Protein AF-A0A0S8B622-F1 (afdb_monomer)

Nearest PDB structures (foldseek):
  7bkb-assembly1_B  TM=7.622E-01  e=2.430E-08  Methanospirillum hungatei JF-1
  5odq-assembly1_B  TM=7.464E-01  e=3.094E-07  Methanothermococcus thermolithotrophicus DSM 2095
  5h99-assembly1_A  TM=4.756E-01  e=8.303E-01  Geobacter metallireducens GS-15
  1oe5-assembly1_B  TM=4.004E-01  e=4.148E-01  Xenopus laevis
  5dul-assembly1_A  TM=6.025E-01  e=7.053E+00  Yersinia pestis

Foldseek 3Di:
DPPPVVVLVVLLVVLVVVVVVVDLAADEDLALVVLLVLLCQCVSCVPDPSNVSSNSSNVRYDYNLVVCLVVQPAQFAEDQWAEEEQEALSVCPRVVHDCSLVSLLVSHPNYHYFYFPPSNQHCLQPPCRCVVPVPSSVVSNVNVLVRCVVRDTQEYEYRHVSSQVSNCVSCVVVPHNRHYYYSVVSSVVRHVNRVVDDDD

Mean predicted aligned error: 3.91 Å

Structure (mmCIF, N/CA/C/O backbone):
data_AF-A0A0S8B622-F1
#
_entry.id   AF-A0A0S8B622-F1
#
loop_
_atom_site.group_PDB
_atom_site.id
_atom_site.type_symbol
_atom_site.label_atom_id
_atom_site.label_alt_id
_atom_site.label_comp_id
_atom_site.label_asym_id
_atom_site.label_entity_id
_atom_site.label_seq_id
_atom_site.pdbx_PDB_ins_code
_atom_site.Cartn_x
_atom_site.Cartn_y
_atom_site.Cartn_z
_atom_site.occupancy
_atom_site.B_iso_or_equiv
_atom_site.auth_seq_id
_atom_site.auth_comp_id
_atom_site.auth_asym_id
_atom_site.auth_atom_id
_atom_site.pdbx_PDB_model_num
ATOM 1 N N . MET A 1 1 ? 6.593 -12.837 -31.458 1.00 42.44 1 MET A N 1
ATOM 2 C CA . MET A 1 1 ? 5.702 -12.114 -30.524 1.00 42.44 1 MET A CA 1
ATOM 3 C C . MET A 1 1 ? 6.298 -10.728 -30.291 1.00 42.44 1 MET A C 1
ATOM 5 O O . MET A 1 1 ? 7.317 -10.625 -29.623 1.00 42.44 1 MET A O 1
ATOM 9 N N . ARG A 1 2 ? 5.781 -9.674 -30.940 1.00 46.16 2 ARG A N 1
ATOM 10 C CA . ARG A 1 2 ? 6.274 -8.301 -30.724 1.00 46.16 2 ARG A CA 1
ATOM 11 C C . ARG A 1 2 ? 5.890 -7.909 -29.294 1.00 46.16 2 ARG A C 1
ATOM 13 O O . ARG A 1 2 ? 4.711 -7.678 -29.052 1.00 46.16 2 ARG A O 1
ATOM 20 N N . ARG A 1 3 ? 6.836 -7.896 -28.344 1.00 53.34 3 ARG A N 1
ATOM 21 C CA . ARG A 1 3 ? 6.608 -7.271 -27.028 1.00 53.34 3 ARG A CA 1
ATOM 22 C C . ARG A 1 3 ? 6.123 -5.843 -27.324 1.00 53.34 3 ARG A C 1
ATOM 24 O O . ARG A 1 3 ? 6.810 -5.116 -28.039 1.00 53.34 3 ARG A O 1
ATOM 31 N N . SER A 1 4 ? 4.900 -5.500 -26.919 1.00 56.34 4 SER A N 1
ATOM 32 C CA . SER A 1 4 ? 4.231 -4.241 -27.272 1.00 56.34 4 SER A CA 1
ATOM 33 C C . SER A 1 4 ? 5.157 -3.044 -27.058 1.00 56.34 4 SER A C 1
ATOM 35 O O . SER A 1 4 ? 5.465 -2.689 -25.922 1.00 56.34 4 SER A O 1
ATOM 37 N N . GLY A 1 5 ? 5.590 -2.404 -28.149 1.00 82.75 5 GLY A N 1
ATOM 38 C CA . GLY A 1 5 ? 6.582 -1.328 -28.089 1.00 82.75 5 GLY A CA 1
ATOM 39 C C . GLY A 1 5 ? 6.131 -0.120 -27.265 1.00 82.75 5 GLY A C 1
ATOM 40 O O . GLY A 1 5 ? 6.968 0.639 -26.808 1.00 82.75 5 GLY A O 1
ATOM 41 N N . PHE A 1 6 ? 4.827 0.065 -27.044 1.00 90.50 6 PHE A N 1
ATOM 42 C CA . PHE A 1 6 ? 4.315 1.169 -26.234 1.00 90.50 6 PHE A CA 1
ATOM 43 C C . PHE A 1 6 ? 4.677 1.039 -24.748 1.00 90.50 6 PHE A C 1
ATOM 45 O O . PHE A 1 6 ? 5.300 1.944 -24.204 1.00 90.50 6 PHE A O 1
ATOM 52 N N . ALA A 1 7 ? 4.359 -0.095 -24.117 1.00 90.56 7 ALA A N 1
ATOM 53 C CA . ALA A 1 7 ? 4.637 -0.308 -22.696 1.00 90.56 7 ALA A CA 1
ATOM 54 C C . ALA A 1 7 ? 6.145 -0.297 -22.401 1.00 90.56 7 ALA A C 1
ATOM 56 O O . ALA A 1 7 ? 6.579 0.338 -21.447 1.00 90.56 7 ALA A O 1
ATOM 57 N N . VAL A 1 8 ? 6.948 -0.927 -23.268 1.00 94.25 8 VAL A N 1
ATOM 58 C CA . VAL A 1 8 ? 8.413 -0.924 -23.135 1.00 94.25 8 VAL A CA 1
ATOM 59 C C . VAL A 1 8 ? 8.976 0.492 -23.268 1.00 94.25 8 VAL A C 1
ATOM 61 O O . VAL A 1 8 ? 9.806 0.879 -22.458 1.00 94.25 8 VAL A O 1
ATOM 64 N N . ARG A 1 9 ? 8.491 1.303 -24.222 1.00 95.62 9 ARG A N 1
ATOM 65 C CA . ARG A 1 9 ? 8.923 2.707 -24.349 1.00 95.62 9 ARG A CA 1
ATOM 66 C C . ARG A 1 9 ? 8.605 3.536 -23.105 1.00 95.62 9 ARG A C 1
ATOM 68 O O . ARG A 1 9 ? 9.444 4.327 -22.695 1.00 95.62 9 ARG A O 1
ATOM 75 N N . LEU A 1 10 ? 7.421 3.364 -22.514 1.00 95.56 10 LEU A N 1
ATOM 76 C CA . LEU A 1 10 ? 7.065 4.060 -21.272 1.00 95.56 10 LEU A CA 1
ATOM 77 C C . LEU A 1 10 ? 7.931 3.598 -20.096 1.00 95.56 10 LEU A C 1
ATOM 79 O O . LEU A 1 10 ? 8.364 4.422 -19.296 1.00 95.56 10 LEU A O 1
ATOM 83 N N . ALA A 1 11 ? 8.226 2.300 -20.013 1.00 96.31 11 ALA A N 1
ATOM 84 C CA . ALA A 1 11 ? 9.120 1.766 -18.995 1.00 96.31 11 ALA A CA 1
ATOM 85 C C . ALA A 1 11 ? 10.559 2.292 -19.153 1.00 96.31 11 ALA A C 1
ATOM 87 O O . ALA A 1 11 ? 11.149 2.688 -18.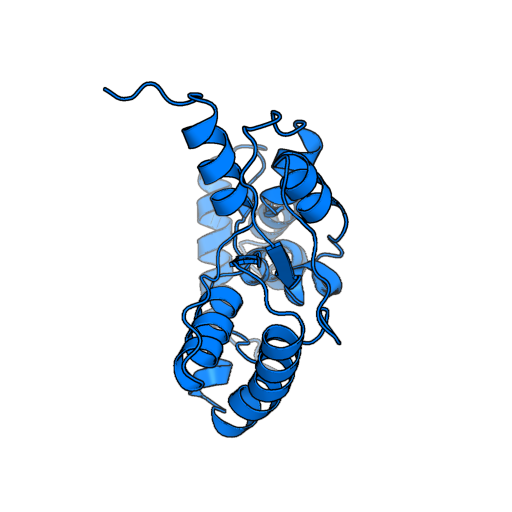152 1.00 96.31 11 ALA A O 1
ATOM 88 N N . CYS A 1 12 ? 11.080 2.385 -20.385 1.00 96.75 12 CYS A N 1
ATOM 89 C CA . CYS A 1 12 ? 12.352 3.053 -20.689 1.00 96.75 12 CYS A CA 1
ATOM 90 C C . CYS A 1 12 ? 12.347 4.508 -20.209 1.00 96.75 12 CYS A C 1
ATOM 92 O O . CYS A 1 12 ? 13.194 4.881 -19.409 1.00 96.75 12 CYS A O 1
ATOM 94 N N . ALA A 1 13 ? 11.347 5.300 -20.616 1.00 96.31 13 ALA A N 1
ATOM 95 C CA . ALA A 1 13 ? 11.248 6.705 -20.221 1.00 96.31 13 ALA A CA 1
ATOM 96 C C . ALA A 1 13 ? 11.202 6.884 -18.693 1.00 96.31 13 ALA A C 1
ATOM 98 O O . ALA A 1 13 ? 11.851 7.779 -18.158 1.00 96.31 13 ALA A O 1
ATOM 99 N N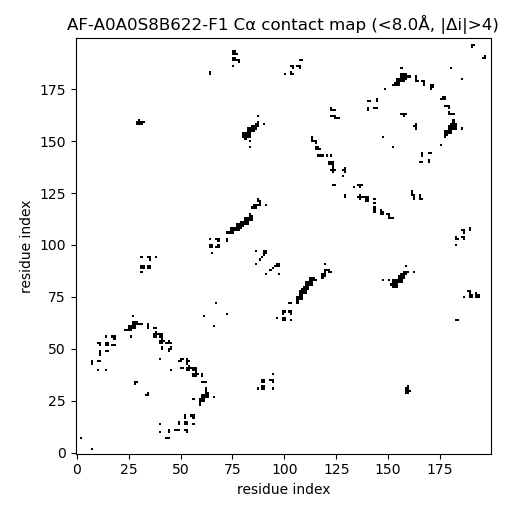 . ASN A 1 14 ? 10.477 6.010 -17.986 1.00 95.50 14 ASN A N 1
ATOM 100 C CA . ASN A 1 14 ? 10.441 6.022 -16.528 1.00 95.50 14 ASN A CA 1
ATOM 101 C C . ASN A 1 14 ? 11.815 5.679 -15.924 1.00 95.50 14 ASN A C 1
ATOM 103 O O . ASN A 1 14 ? 12.311 6.405 -15.069 1.00 95.50 14 ASN A O 1
ATOM 107 N N . ALA A 1 15 ? 12.456 4.601 -16.389 1.00 96.19 15 ALA A N 1
ATOM 108 C CA . ALA A 1 15 ? 13.772 4.186 -15.904 1.00 96.19 15 ALA A CA 1
ATOM 109 C C . ALA A 1 15 ? 14.836 5.276 -16.115 1.00 96.19 15 ALA A C 1
ATOM 111 O O . ALA A 1 15 ? 15.585 5.594 -15.191 1.00 96.19 15 ALA A O 1
ATOM 112 N N . ASP A 1 16 ? 14.858 5.886 -17.299 1.00 95.81 16 ASP A N 1
ATOM 113 C CA . ASP A 1 16 ? 15.817 6.931 -17.655 1.00 95.81 16 ASP A CA 1
ATOM 114 C C . ASP A 1 16 ? 15.615 8.196 -16.801 1.00 95.81 16 ASP A C 1
ATOM 116 O O . ASP A 1 16 ? 16.592 8.816 -16.375 1.00 95.81 16 ASP A O 1
ATOM 120 N N . ALA A 1 17 ? 14.366 8.546 -16.467 1.00 94.56 17 ALA A N 1
ATOM 121 C CA . ALA A 1 17 ? 14.064 9.672 -15.581 1.00 94.56 17 ALA A CA 1
ATOM 122 C C . ALA A 1 17 ? 14.623 9.470 -14.160 1.00 94.56 17 ALA A C 1
ATOM 124 O O . ALA A 1 17 ? 15.220 10.386 -13.595 1.00 94.56 17 ALA A O 1
ATOM 125 N N . PHE A 1 18 ? 14.494 8.266 -13.592 1.00 93.44 18 PHE A N 1
ATOM 126 C CA . PHE A 1 18 ? 15.078 7.951 -12.281 1.00 93.44 18 PHE A CA 1
ATOM 127 C C . PHE A 1 18 ? 16.607 7.833 -12.317 1.00 93.44 18 PHE A C 1
ATOM 129 O O . PHE A 1 18 ? 17.267 8.131 -11.317 1.00 93.44 18 PHE A O 1
ATOM 136 N N . ALA A 1 19 ? 17.177 7.417 -13.451 1.00 90.69 19 ALA A N 1
ATOM 137 C CA . ALA A 1 19 ? 18.622 7.357 -13.644 1.00 90.69 19 ALA A CA 1
ATOM 138 C C . ALA A 1 19 ? 19.255 8.756 -13.734 1.00 90.69 19 ALA A C 1
ATOM 140 O O . ALA A 1 19 ? 20.348 8.962 -13.209 1.00 90.69 19 ALA A O 1
ATOM 141 N N . ALA A 1 20 ? 18.558 9.735 -14.322 1.00 86.06 20 ALA A N 1
ATOM 142 C CA . ALA A 1 20 ? 19.037 11.115 -14.438 1.00 86.06 20 ALA A CA 1
ATOM 143 C C . ALA A 1 20 ? 19.303 11.792 -13.080 1.00 86.06 20 ALA A C 1
ATOM 145 O O . ALA A 1 20 ? 20.132 12.695 -12.997 1.00 86.06 20 ALA A O 1
ATOM 146 N N . ALA A 1 21 ? 18.647 11.336 -12.008 1.00 84.75 21 ALA A N 1
ATOM 147 C CA . ALA A 1 21 ? 18.885 11.824 -10.650 1.00 84.75 21 ALA A CA 1
ATOM 148 C C . ALA A 1 21 ? 20.225 11.352 -10.040 1.00 84.75 21 ALA A C 1
ATOM 150 O O . ALA A 1 21 ? 20.601 11.852 -8.983 1.00 84.75 21 ALA A O 1
ATOM 151 N N . ALA A 1 22 ? 20.926 10.397 -10.674 1.00 77.38 22 ALA A N 1
ATOM 152 C CA . ALA A 1 22 ? 22.261 9.908 -10.301 1.00 77.38 22 ALA A CA 1
ATOM 153 C C . ALA A 1 22 ? 22.445 9.621 -8.794 1.00 77.38 22 ALA A C 1
ATOM 155 O O . ALA A 1 22 ? 23.419 10.044 -8.174 1.00 77.38 22 ALA A O 1
ATOM 156 N N . THR A 1 23 ? 21.488 8.907 -8.196 1.00 86.81 23 THR A N 1
ATOM 157 C CA . THR A 1 23 ? 21.469 8.587 -6.763 1.00 86.81 23 THR A CA 1
ATOM 158 C C . THR A 1 23 ? 21.250 7.096 -6.522 1.00 86.81 23 THR A C 1
ATOM 160 O O . THR A 1 23 ? 20.558 6.436 -7.296 1.00 86.81 23 THR A O 1
ATOM 163 N N . ASP A 1 24 ? 21.788 6.582 -5.418 1.00 86.38 24 ASP A N 1
ATOM 164 C CA . ASP A 1 24 ? 21.519 5.224 -4.931 1.00 86.38 24 ASP A CA 1
ATOM 165 C C . ASP A 1 24 ? 20.350 5.176 -3.932 1.00 86.38 24 ASP A C 1
ATOM 167 O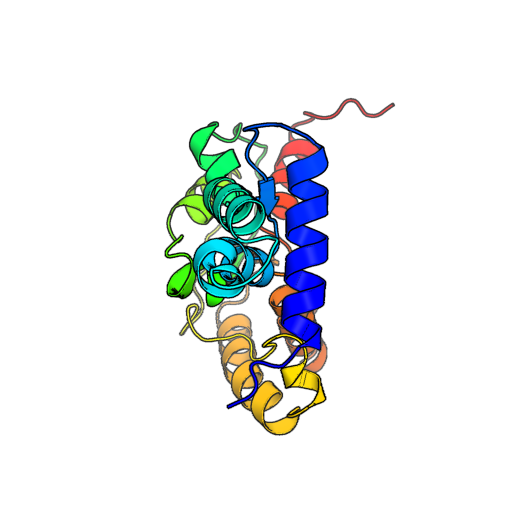 O . ASP A 1 24 ? 19.999 4.109 -3.427 1.00 86.38 24 ASP A O 1
ATOM 171 N N . THR A 1 25 ? 19.712 6.320 -3.653 1.00 92.25 25 THR A N 1
ATOM 172 C CA . THR A 1 25 ? 18.606 6.414 -2.695 1.00 92.25 25 THR A CA 1
ATOM 173 C C . THR A 1 25 ? 17.442 5.504 -3.104 1.00 92.25 25 THR A C 1
ATOM 175 O O . THR A 1 25 ? 17.014 5.541 -4.271 1.00 92.25 25 THR A O 1
ATOM 178 N N . PRO A 1 26 ? 16.888 4.705 -2.169 1.00 95.31 26 PRO A N 1
ATOM 179 C CA . PRO A 1 26 ? 15.708 3.893 -2.434 1.00 95.31 26 PRO A CA 1
ATOM 180 C C . PRO A 1 26 ? 14.557 4.715 -3.019 1.00 95.31 26 PRO A C 1
ATOM 182 O O . PRO A 1 26 ? 14.323 5.857 -2.628 1.00 95.31 26 PRO A O 1
ATOM 185 N N . VAL A 1 27 ? 13.825 4.123 -3.958 1.00 96.50 27 VAL A N 1
ATOM 186 C CA . VAL A 1 27 ? 12.585 4.699 -4.482 1.00 96.50 27 VAL A CA 1
ATOM 187 C C . VAL A 1 27 ? 11.442 4.107 -3.678 1.00 96.50 27 VAL A C 1
ATOM 189 O O . VAL A 1 27 ? 11.175 2.911 -3.788 1.00 96.50 27 VAL A O 1
ATOM 192 N N . ALA A 1 28 ? 10.796 4.942 -2.868 1.00 97.44 28 ALA A N 1
ATOM 193 C CA . ALA A 1 28 ? 9.595 4.564 -2.142 1.00 97.44 28 ALA A CA 1
ATOM 194 C C . ALA A 1 28 ? 8.426 4.381 -3.115 1.00 97.44 28 ALA A C 1
ATOM 196 O O . ALA A 1 28 ? 8.170 5.240 -3.959 1.00 97.44 28 ALA A O 1
ATOM 197 N N . VAL A 1 29 ? 7.721 3.262 -2.984 1.00 98.06 29 VAL A N 1
ATOM 198 C CA . VAL A 1 29 ? 6.539 2.935 -3.776 1.00 98.06 29 VAL A CA 1
ATOM 199 C C . VAL A 1 29 ? 5.394 2.616 -2.822 1.00 98.06 29 VAL A C 1
ATOM 201 O O . VAL A 1 29 ? 5.511 1.731 -1.986 1.00 98.06 29 VAL A O 1
ATOM 204 N N . ASP A 1 30 ? 4.287 3.334 -2.945 1.00 97.00 30 ASP A N 1
ATOM 205 C CA . ASP A 1 30 ? 3.069 3.206 -2.125 1.00 97.00 30 ASP A CA 1
ATOM 206 C C . ASP A 1 30 ? 1.929 2.469 -2.857 1.00 97.00 30 ASP A C 1
ATOM 208 O O . ASP A 1 30 ? 0.798 2.356 -2.387 1.00 97.00 30 ASP A O 1
ATOM 212 N N . ALA A 1 31 ? 2.226 1.958 -4.048 1.00 97.25 31 ALA A N 1
ATOM 213 C CA . ALA A 1 31 ? 1.310 1.185 -4.858 1.00 97.25 31 ALA A CA 1
ATOM 214 C C . ALA A 1 31 ? 1.929 -0.178 -5.147 1.00 97.25 31 ALA A C 1
ATOM 216 O O . ALA A 1 31 ? 2.794 -0.304 -6.021 1.00 97.25 31 ALA A O 1
ATOM 217 N N . ALA A 1 32 ? 1.437 -1.220 -4.474 1.00 97.25 32 ALA A N 1
ATOM 218 C CA . ALA A 1 32 ? 1.948 -2.577 -4.641 1.00 97.25 32 ALA A CA 1
ATOM 219 C C . ALA A 1 32 ? 2.018 -3.030 -6.110 1.00 97.25 32 ALA A C 1
ATOM 221 O O . ALA A 1 32 ? 2.929 -3.766 -6.496 1.00 97.25 32 ALA A O 1
ATOM 222 N N . GLY A 1 33 ? 1.075 -2.590 -6.953 1.00 95.62 33 GLY A N 1
ATOM 223 C CA . GLY A 1 33 ? 1.111 -2.910 -8.376 1.00 95.62 33 GLY A CA 1
ATOM 224 C C . GLY A 1 33 ? 2.237 -2.230 -9.151 1.00 95.62 33 GLY A C 1
ATOM 225 O O . GLY A 1 33 ? 2.857 -2.874 -9.998 1.00 95.62 33 GLY A O 1
ATOM 226 N N . CYS A 1 34 ? 2.546 -0.975 -8.828 1.00 96.00 34 CYS A N 1
ATOM 227 C CA . CYS A 1 34 ? 3.701 -0.272 -9.377 1.00 96.00 34 CYS A CA 1
ATOM 228 C C . CYS A 1 34 ? 5.007 -0.893 -8.865 1.00 96.00 34 CYS A C 1
ATOM 230 O O . CYS A 1 34 ? 5.931 -1.102 -9.645 1.00 96.00 34 CYS A O 1
ATOM 232 N N . GLY A 1 35 ? 5.071 -1.261 -7.583 1.00 97.31 35 GLY A N 1
ATOM 233 C CA . GLY A 1 35 ? 6.259 -1.885 -6.995 1.00 97.31 35 GLY A CA 1
ATOM 234 C C . GLY A 1 35 ? 6.605 -3.210 -7.675 1.00 97.31 35 GLY A C 1
ATOM 235 O O . GLY A 1 35 ? 7.751 -3.424 -8.070 1.00 97.31 35 GLY A O 1
ATOM 236 N N . ALA A 1 36 ? 5.599 -4.057 -7.913 1.00 96.69 36 ALA A N 1
ATOM 237 C CA . ALA A 1 36 ? 5.777 -5.333 -8.601 1.00 96.69 36 ALA A CA 1
ATOM 238 C C . ALA A 1 36 ? 6.338 -5.169 -10.024 1.00 96.69 36 ALA A C 1
ATOM 240 O O . ALA A 1 36 ? 7.259 -5.890 -10.402 1.00 96.69 36 ALA A O 1
ATOM 241 N N . ILE A 1 37 ? 5.828 -4.213 -10.813 1.00 95.81 37 ILE A N 1
ATOM 242 C CA . ILE A 1 37 ? 6.344 -4.002 -12.173 1.00 95.81 37 ILE A CA 1
ATOM 243 C C . ILE A 1 37 ? 7.728 -3.346 -12.164 1.00 95.81 37 ILE A C 1
ATOM 245 O O . ILE A 1 37 ? 8.583 -3.755 -12.945 1.00 95.81 37 ILE A O 1
ATOM 249 N N . LEU A 1 38 ? 7.983 -2.385 -11.270 1.00 97.06 38 LEU A N 1
ATOM 250 C CA . LEU A 1 38 ? 9.285 -1.721 -11.155 1.00 97.06 38 LEU A CA 1
ATOM 251 C C . LEU A 1 38 ? 10.394 -2.714 -10.798 1.00 97.06 38 LEU A C 1
ATOM 253 O O . LEU A 1 38 ? 11.462 -2.666 -11.403 1.00 97.06 38 LEU A O 1
ATOM 257 N N . LYS A 1 39 ? 10.134 -3.664 -9.892 1.00 97.06 39 LYS A N 1
ATOM 258 C CA . LYS A 1 39 ? 11.091 -4.729 -9.539 1.00 97.06 39 LYS A CA 1
ATOM 259 C C . LYS A 1 39 ? 11.393 -5.678 -10.715 1.00 97.06 39 LYS A C 1
ATOM 261 O O . LYS A 1 39 ? 12.473 -6.257 -10.768 1.00 97.06 39 LYS A O 1
ATOM 266 N N . GLU A 1 40 ? 10.512 -5.761 -11.714 1.00 96.44 40 GLU A N 1
ATOM 267 C CA . GLU A 1 40 ? 10.735 -6.519 -12.956 1.00 96.44 40 GLU A CA 1
ATOM 268 C C . GLU A 1 40 ? 11.466 -5.724 -14.055 1.00 96.44 40 GLU A C 1
ATOM 270 O O . GLU A 1 40 ? 11.800 -6.294 -15.099 1.00 96.44 40 GLU A O 1
ATOM 275 N N . TYR A 1 41 ? 11.744 -4.425 -13.867 1.00 96.88 41 TYR A N 1
ATOM 276 C CA . TYR A 1 41 ? 12.330 -3.584 -14.922 1.00 96.88 41 TYR A CA 1
ATOM 277 C C . TYR A 1 41 ? 13.678 -4.093 -15.434 1.00 96.88 41 TYR A C 1
ATOM 279 O O . TYR A 1 41 ? 13.931 -3.989 -16.634 1.00 96.88 41 TYR A O 1
ATOM 287 N N . GLY A 1 42 ? 14.508 -4.697 -14.577 1.00 95.69 42 GLY A N 1
ATOM 288 C CA . GLY A 1 42 ? 15.787 -5.280 -14.996 1.00 95.69 42 GLY A CA 1
ATOM 289 C C . GLY A 1 42 ? 15.624 -6.324 -16.105 1.00 95.69 42 GLY A C 1
ATOM 290 O O . GLY A 1 42 ? 16.344 -6.288 -17.099 1.00 95.69 42 GLY A O 1
ATOM 291 N N . ARG A 1 43 ? 14.615 -7.196 -15.989 1.00 95.75 43 ARG A N 1
ATOM 292 C CA . ARG A 1 43 ? 14.286 -8.201 -17.009 1.00 95.75 43 ARG A CA 1
ATOM 293 C C . ARG A 1 43 ? 13.471 -7.607 -18.156 1.00 95.75 43 ARG A C 1
ATOM 295 O O . ARG A 1 43 ? 13.691 -7.932 -19.318 1.00 95.75 43 ARG A O 1
ATOM 302 N N . LEU A 1 44 ? 12.515 -6.728 -17.859 1.00 95.38 44 LEU A N 1
ATOM 303 C CA . LEU A 1 44 ? 11.654 -6.117 -18.875 1.00 95.38 44 LEU A CA 1
ATOM 304 C C . LEU A 1 44 ? 12.462 -5.318 -19.910 1.00 95.38 44 LEU A C 1
ATOM 306 O O . LEU A 1 44 ? 12.134 -5.348 -21.099 1.00 95.38 44 LEU A O 1
ATOM 310 N N . LEU A 1 45 ? 13.501 -4.618 -19.448 1.00 96.81 45 LEU A N 1
ATOM 311 C CA . LEU A 1 45 ? 14.306 -3.681 -20.232 1.00 96.81 45 LEU A CA 1
ATOM 312 C C . LEU A 1 45 ? 15.666 -4.249 -20.659 1.00 96.81 45 LEU A C 1
ATOM 314 O O . LEU A 1 45 ? 16.431 -3.533 -21.305 1.00 96.81 45 LEU A O 1
ATOM 318 N N . GLU A 1 46 ? 15.935 -5.529 -20.377 1.00 96.50 46 GLU A N 1
ATOM 319 C CA . GLU A 1 46 ? 17.211 -6.233 -20.610 1.00 96.50 46 GLU A CA 1
ATOM 320 C C . GLU A 1 46 ? 17.764 -6.085 -22.044 1.00 96.50 46 GLU A C 1
ATOM 322 O O . GLU A 1 46 ? 18.972 -6.077 -22.263 1.00 96.50 46 GLU A O 1
ATOM 327 N N . HIS A 1 47 ? 16.877 -5.937 -23.032 1.00 94.94 47 HIS A N 1
ATOM 328 C CA . HIS A 1 47 ? 17.210 -5.818 -24.456 1.00 94.94 47 HIS A CA 1
ATOM 329 C C . HIS A 1 47 ? 16.902 -4.425 -25.027 1.00 94.94 47 HIS A C 1
ATOM 331 O O . HIS A 1 47 ? 16.593 -4.283 -26.211 1.00 94.94 47 HIS A O 1
ATOM 337 N N . THR A 1 48 ? 16.930 -3.393 -24.185 1.00 95.75 48 THR A N 1
ATOM 338 C CA . THR A 1 48 ? 16.658 -1.998 -24.565 1.00 95.75 48 THR A CA 1
ATOM 339 C C . THR A 1 48 ? 17.857 -1.101 -24.260 1.00 95.75 48 THR A C 1
ATOM 341 O O . THR A 1 48 ? 18.748 -1.483 -23.504 1.00 95.75 48 THR A O 1
ATOM 344 N N . GLY A 1 49 ? 17.864 0.124 -24.798 1.00 95.62 49 GLY A N 1
ATOM 345 C CA . GLY A 1 49 ? 18.876 1.132 -24.449 1.00 95.62 49 GLY A CA 1
ATOM 346 C C . GLY A 1 49 ? 18.865 1.536 -22.968 1.00 95.62 49 GLY A C 1
ATOM 347 O O . GLY A 1 49 ? 19.872 2.021 -22.466 1.00 95.62 49 GLY A O 1
ATOM 348 N N . SER A 1 50 ? 17.768 1.266 -22.256 1.00 97.00 50 SER A N 1
ATOM 349 C CA . SER A 1 50 ? 17.590 1.584 -20.835 1.00 97.00 50 SER A CA 1
ATOM 350 C C . SER A 1 50 ? 17.876 0.389 -19.917 1.00 97.00 50 SER A C 1
ATOM 352 O O . SER A 1 50 ? 17.450 0.401 -18.767 1.00 97.00 50 SER A O 1
ATOM 354 N N . ALA A 1 51 ? 18.564 -0.664 -20.383 1.00 97.12 51 ALA A N 1
ATOM 355 C CA . ALA A 1 51 ? 18.798 -1.878 -19.588 1.00 97.12 51 ALA A CA 1
ATOM 356 C C . ALA A 1 51 ? 19.464 -1.586 -18.228 1.00 97.12 51 ALA A C 1
ATOM 358 O O . ALA A 1 51 ? 18.988 -2.048 -17.191 1.00 97.12 51 ALA A O 1
ATOM 359 N N . GLY A 1 52 ? 20.520 -0.762 -18.217 1.00 96.19 52 GLY A N 1
ATOM 360 C CA . GLY A 1 52 ? 21.210 -0.363 -16.984 1.00 96.19 52 GLY A CA 1
ATOM 361 C C . GLY A 1 52 ? 20.329 0.472 -16.049 1.00 96.19 52 GLY A C 1
ATOM 362 O O . GLY A 1 52 ? 20.268 0.199 -14.852 1.00 96.19 52 GLY A O 1
ATOM 363 N N . ALA A 1 53 ? 19.589 1.438 -16.602 1.00 96.31 53 ALA A N 1
ATOM 364 C CA . ALA A 1 53 ? 18.647 2.262 -15.845 1.00 96.31 53 ALA A CA 1
ATOM 365 C C . ALA A 1 53 ? 17.514 1.418 -15.236 1.00 96.31 53 ALA A C 1
ATOM 367 O O . ALA A 1 53 ? 17.174 1.574 -14.065 1.00 96.31 53 ALA A O 1
ATOM 368 N N . GLY A 1 54 ? 16.973 0.469 -16.006 1.00 97.12 54 GLY A N 1
ATOM 369 C CA . GLY A 1 54 ? 15.941 -0.463 -15.562 1.00 97.12 54 GLY A CA 1
ATOM 370 C C . GLY A 1 54 ? 16.408 -1.361 -14.423 1.00 97.12 54 GLY A C 1
ATOM 371 O O . GLY A 1 54 ? 15.697 -1.507 -13.432 1.00 97.12 54 GLY A O 1
ATOM 372 N N . ALA A 1 55 ? 17.615 -1.923 -14.533 1.00 96.88 55 ALA A N 1
ATOM 373 C CA . ALA A 1 55 ? 18.210 -2.735 -13.475 1.00 96.88 55 ALA A CA 1
ATOM 374 C C . ALA A 1 55 ? 18.474 -1.919 -12.197 1.00 96.88 55 ALA A C 1
ATOM 376 O O . ALA A 1 55 ? 18.154 -2.378 -11.101 1.00 96.88 55 ALA A O 1
ATOM 377 N N . SER A 1 56 ? 18.999 -0.696 -12.332 1.00 96.00 56 SER A N 1
ATOM 378 C CA . SER A 1 56 ? 19.233 0.211 -11.200 1.00 96.00 56 SER A CA 1
ATOM 379 C C . SER A 1 56 ? 17.930 0.578 -10.481 1.00 96.00 56 SER A C 1
ATOM 381 O O . SER A 1 56 ? 17.837 0.442 -9.260 1.00 96.00 56 SER A O 1
ATOM 383 N N . LEU A 1 57 ? 16.890 0.969 -11.227 1.00 96.81 57 LEU A N 1
ATOM 384 C CA . LEU A 1 57 ? 15.592 1.311 -10.647 1.00 96.81 57 LEU A CA 1
ATOM 385 C C . LEU A 1 57 ? 14.938 0.104 -9.963 1.00 96.81 57 LEU A C 1
ATOM 387 O O . LEU A 1 57 ? 14.457 0.233 -8.839 1.00 96.81 57 LEU A O 1
ATOM 391 N N . ALA A 1 58 ? 14.975 -1.075 -10.590 1.00 97.25 58 ALA A N 1
ATOM 392 C CA . ALA A 1 58 ? 14.466 -2.308 -9.991 1.00 97.25 58 ALA A CA 1
ATOM 393 C C . ALA A 1 58 ? 15.155 -2.622 -8.652 1.00 97.25 58 ALA A C 1
ATOM 395 O O . ALA A 1 58 ? 14.487 -2.960 -7.675 1.00 97.25 58 ALA A O 1
ATOM 396 N N . ALA A 1 59 ? 16.478 -2.448 -8.580 1.00 96.25 59 ALA A N 1
ATOM 397 C CA . ALA A 1 59 ? 17.254 -2.679 -7.364 1.00 96.25 59 ALA A CA 1
ATOM 398 C C . ALA A 1 59 ? 16.955 -1.667 -6.245 1.00 96.25 59 ALA A C 1
ATOM 400 O O . ALA A 1 59 ? 17.106 -2.001 -5.067 1.00 96.25 59 ALA A O 1
ATOM 401 N N . ARG A 1 60 ? 16.508 -0.454 -6.591 1.00 96.31 60 ARG A N 1
ATOM 402 C CA . ARG A 1 60 ? 16.192 0.634 -5.650 1.00 96.31 60 ARG A CA 1
ATOM 403 C C . ARG A 1 60 ? 14.720 0.704 -5.240 1.00 96.31 60 ARG A C 1
ATOM 405 O O . ARG A 1 60 ? 14.425 1.326 -4.224 1.00 96.31 60 ARG A O 1
ATOM 412 N N . ALA A 1 61 ? 13.804 0.103 -5.999 1.00 97.50 61 ALA A N 1
ATOM 413 C CA . ALA A 1 61 ? 12.377 0.125 -5.694 1.00 97.50 61 ALA A CA 1
ATOM 414 C C . ALA A 1 61 ? 12.081 -0.638 -4.395 1.00 97.50 61 ALA A C 1
ATOM 416 O O . ALA A 1 61 ? 12.393 -1.827 -4.269 1.00 97.50 61 ALA A 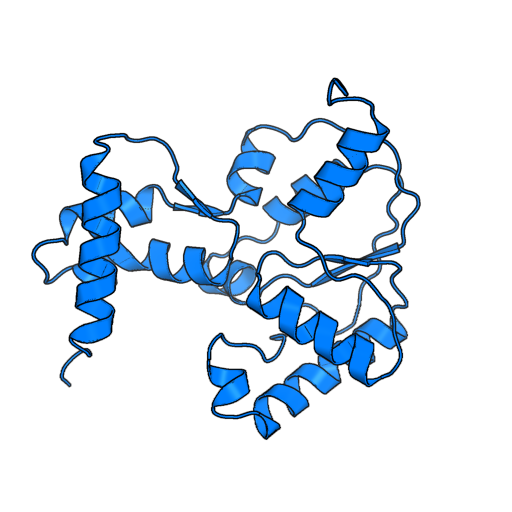O 1
ATOM 417 N N . ARG A 1 62 ? 11.480 0.046 -3.425 1.00 98.12 62 ARG A N 1
ATOM 418 C CA . ARG A 1 62 ? 11.036 -0.519 -2.149 1.00 98.12 62 ARG A CA 1
ATOM 419 C C . ARG A 1 62 ? 9.596 -0.113 -1.913 1.00 98.12 62 ARG A C 1
ATOM 421 O O . ARG A 1 62 ? 9.246 1.047 -2.125 1.00 98.12 62 ARG A O 1
ATOM 428 N N . ASP A 1 63 ? 8.775 -1.057 -1.476 1.00 98.44 63 ASP A N 1
ATOM 429 C CA . ASP A 1 63 ? 7.480 -0.709 -0.917 1.00 98.44 63 ASP A CA 1
ATOM 430 C C . ASP A 1 63 ? 7.700 0.202 0.299 1.00 98.44 63 ASP A C 1
ATOM 432 O O . ASP A 1 63 ? 8.656 0.031 1.062 1.00 98.44 63 ASP A O 1
ATOM 436 N N . ILE A 1 64 ? 6.846 1.205 0.472 1.00 98.44 64 ILE A N 1
ATOM 437 C CA . ILE A 1 64 ? 6.975 2.161 1.572 1.00 98.44 64 ILE A CA 1
ATOM 438 C C . ILE A 1 64 ? 6.958 1.464 2.940 1.00 98.44 64 ILE A C 1
ATOM 440 O O . ILE A 1 64 ? 7.636 1.911 3.864 1.00 98.44 64 ILE A O 1
ATOM 444 N N . THR A 1 65 ? 6.255 0.336 3.066 1.00 98.38 65 THR A N 1
ATOM 445 C CA . THR A 1 65 ? 6.236 -0.448 4.304 1.00 98.38 65 THR A CA 1
ATOM 446 C C . THR A 1 65 ? 7.583 -1.110 4.595 1.00 98.38 65 THR A C 1
ATOM 448 O O . THR A 1 65 ? 7.984 -1.111 5.755 1.00 98.38 65 THR A O 1
ATOM 451 N N . GLU A 1 66 ? 8.344 -1.551 3.580 1.00 98.31 66 GLU A N 1
ATOM 452 C CA . GLU A 1 66 ? 9.723 -2.047 3.757 1.00 98.31 66 GLU A CA 1
ATOM 453 C C . GLU A 1 66 ? 10.616 -0.961 4.368 1.00 98.31 66 GLU A C 1
ATOM 455 O O . GLU A 1 66 ? 11.383 -1.214 5.301 1.00 98.31 66 GLU A O 1
ATOM 460 N N . LEU A 1 67 ? 10.499 0.268 3.852 1.00 98.19 67 LEU A N 1
ATOM 461 C CA . LEU A 1 67 ? 11.301 1.402 4.307 1.00 98.19 67 LEU A CA 1
ATOM 462 C C . LEU A 1 67 ? 10.946 1.796 5.741 1.00 98.19 67 LEU A C 1
ATOM 464 O O . LEU A 1 67 ? 11.840 1.991 6.563 1.00 98.19 67 LEU A O 1
ATOM 468 N N . LEU A 1 68 ? 9.651 1.878 6.051 1.00 98.00 68 LEU A N 1
ATOM 469 C CA . LEU A 1 68 ? 9.176 2.213 7.391 1.00 98.00 68 LEU A CA 1
ATOM 470 C C . LEU A 1 68 ? 9.543 1.129 8.403 1.00 98.00 68 LEU A C 1
ATOM 472 O O . LEU A 1 68 ? 10.097 1.459 9.448 1.00 98.00 68 LEU A O 1
ATOM 476 N N . ALA A 1 69 ? 9.294 -0.145 8.089 1.00 97.62 69 ALA A N 1
ATOM 477 C CA . ALA A 1 69 ? 9.638 -1.272 8.952 1.00 97.62 69 ALA A CA 1
ATOM 478 C C . ALA A 1 69 ? 11.144 -1.307 9.252 1.00 97.62 69 ALA A C 1
ATOM 480 O O . ALA A 1 69 ? 11.535 -1.438 10.410 1.00 97.62 69 ALA A O 1
ATOM 481 N N . THR A 1 70 ? 11.984 -1.095 8.231 1.00 97.56 70 THR A N 1
ATOM 482 C CA . THR A 1 70 ? 13.446 -1.009 8.389 1.00 97.56 70 THR A CA 1
ATOM 483 C C . THR A 1 70 ? 13.866 0.165 9.274 1.00 97.56 70 THR A C 1
ATOM 485 O O . THR A 1 70 ? 14.760 0.021 10.105 1.00 97.56 70 THR A O 1
ATOM 488 N N . ALA A 1 71 ? 13.233 1.329 9.111 1.00 97.06 71 ALA A N 1
ATOM 489 C CA . ALA A 1 71 ? 13.529 2.513 9.913 1.00 97.06 71 ALA A CA 1
ATOM 490 C C . ALA A 1 71 ? 13.050 2.391 11.372 1.00 97.06 71 ALA A C 1
ATOM 492 O O . ALA A 1 71 ? 13.541 3.116 12.236 1.00 97.06 71 ALA A O 1
ATOM 493 N N . GLY A 1 72 ? 12.106 1.485 11.646 1.00 96.94 72 GLY A N 1
ATOM 494 C CA . GLY A 1 72 ? 11.414 1.378 12.924 1.00 96.94 72 GLY A CA 1
ATOM 495 C C . GLY A 1 72 ? 10.370 2.490 13.057 1.00 96.94 72 GLY A C 1
ATOM 496 O O . GLY A 1 72 ? 10.703 3.576 13.542 1.00 96.94 72 GLY A O 1
ATOM 497 N N . PRO A 1 73 ? 9.108 2.264 12.636 1.00 96.19 73 PRO A N 1
ATOM 498 C CA . PRO A 1 73 ? 8.087 3.300 12.708 1.00 96.19 73 PRO A CA 1
ATOM 499 C C . PRO A 1 73 ? 7.903 3.743 14.165 1.00 96.19 73 PRO A C 1
ATOM 501 O O . PRO A 1 73 ? 7.845 2.922 15.085 1.00 96.19 73 PRO A O 1
ATOM 504 N N . ARG A 1 74 ? 7.837 5.061 14.388 1.00 96.44 74 ARG A N 1
ATOM 505 C CA . ARG A 1 74 ? 7.584 5.620 15.721 1.00 96.44 74 ARG A CA 1
ATOM 506 C C . ARG A 1 74 ? 6.223 5.125 16.202 1.00 96.44 74 ARG A C 1
ATOM 508 O O . ARG A 1 74 ? 5.293 4.971 15.425 1.00 96.44 74 ARG A O 1
ATOM 515 N N . ARG A 1 75 ? 6.081 4.884 17.501 1.00 97.75 75 ARG A N 1
ATOM 516 C CA . ARG A 1 75 ? 4.793 4.465 18.062 1.00 97.75 75 ARG A CA 1
ATOM 517 C C . ARG A 1 75 ? 3.840 5.659 18.139 1.00 97.75 75 ARG A C 1
ATOM 519 O O . ARG A 1 75 ? 4.149 6.609 18.848 1.00 97.75 75 ARG A O 1
ATOM 526 N N . GLY A 1 76 ? 2.694 5.597 17.464 1.00 97.75 76 GLY A N 1
ATOM 527 C CA . GLY A 1 76 ? 1.687 6.665 17.479 1.00 97.75 76 GLY A CA 1
ATOM 528 C C . GLY A 1 76 ? 0.764 6.646 18.709 1.00 97.75 76 GLY A C 1
ATOM 529 O O . GLY A 1 76 ? 1.047 5.990 19.719 1.00 97.75 76 GLY A O 1
ATOM 530 N N . ALA A 1 77 ? -0.356 7.371 18.638 1.00 98.19 77 ALA A N 1
ATOM 531 C CA . ALA A 1 77 ? -1.396 7.397 19.670 1.00 98.19 77 ALA A CA 1
ATOM 532 C C . ALA A 1 77 ? -2.518 6.369 19.410 1.00 98.19 77 ALA A C 1
ATOM 534 O O . ALA A 1 77 ? -2.785 6.025 18.256 1.00 98.19 77 ALA A O 1
ATOM 535 N N . PRO A 1 78 ? -3.218 5.882 20.456 1.00 98.19 78 PRO A N 1
ATOM 536 C CA . PRO A 1 78 ? -4.261 4.878 20.284 1.00 98.19 78 PRO A CA 1
ATOM 537 C C . PRO A 1 78 ? -5.419 5.352 19.400 1.00 98.19 78 PRO A C 1
ATOM 539 O O . PRO A 1 78 ? -5.937 6.446 19.627 1.00 98.19 78 PRO A O 1
ATOM 542 N N . LEU A 1 79 ? -5.867 4.523 18.451 1.00 98.00 79 LEU A N 1
ATOM 543 C CA . LEU A 1 79 ? -7.016 4.857 17.594 1.00 98.00 79 LEU A CA 1
ATOM 544 C C . LEU A 1 79 ? -8.346 4.261 18.077 1.00 98.00 79 LEU A C 1
ATOM 546 O O . LEU A 1 79 ? -9.361 4.942 17.967 1.00 98.00 79 LEU A O 1
ATOM 550 N N . GLY A 1 80 ? -8.352 3.066 18.679 1.00 97.69 80 GLY A N 1
ATOM 551 C CA . GLY A 1 80 ? -9.586 2.431 19.168 1.00 97.69 80 GLY A CA 1
ATOM 552 C C . GLY A 1 80 ? -10.494 1.904 18.052 1.00 97.69 80 GLY A C 1
ATOM 553 O O . GLY A 1 80 ? -11.708 1.939 18.210 1.00 97.69 80 GLY A O 1
ATOM 554 N N . LEU A 1 81 ? -9.912 1.477 16.925 1.00 98.50 81 LEU A N 1
ATOM 555 C CA . LEU A 1 81 ? -10.622 1.047 15.713 1.00 98.50 81 LEU A CA 1
ATOM 556 C C . LEU A 1 81 ? -10.454 -0.456 15.466 1.00 98.50 81 LEU A C 1
ATOM 558 O O . LEU A 1 81 ? -9.375 -1.006 15.696 1.00 98.50 81 LEU A O 1
ATOM 562 N N . ARG A 1 82 ? -11.476 -1.096 14.902 1.00 98.69 82 ARG A N 1
ATOM 563 C CA . ARG A 1 82 ? -11.422 -2.438 14.307 1.00 98.69 82 ARG A CA 1
ATOM 564 C C . ARG A 1 82 ? -10.857 -2.344 12.892 1.00 98.69 82 ARG A C 1
ATOM 566 O O . ARG A 1 82 ? -11.485 -1.771 12.004 1.00 98.69 82 ARG A O 1
ATOM 573 N N . VAL A 1 83 ? -9.679 -2.913 12.671 1.00 98.81 83 VAL A N 1
ATOM 574 C CA . VAL A 1 83 ? -8.921 -2.792 11.421 1.00 98.81 83 VAL A CA 1
ATOM 575 C C . VAL A 1 83 ? -8.873 -4.133 10.700 1.00 98.81 83 VAL A C 1
ATOM 577 O O . VAL A 1 83 ? -8.288 -5.091 11.211 1.00 98.81 83 VAL A O 1
ATOM 580 N N . ALA A 1 84 ? -9.448 -4.184 9.498 1.00 98.56 84 ALA A N 1
ATOM 581 C CA . ALA A 1 84 ? -9.255 -5.287 8.561 1.00 98.56 84 ALA A CA 1
ATOM 582 C C . ALA A 1 84 ? -8.100 -4.953 7.615 1.00 98.56 84 ALA A C 1
ATOM 584 O O . ALA A 1 84 ? -8.199 -4.003 6.843 1.00 98.56 84 ALA A O 1
ATOM 585 N N . TYR A 1 85 ? -7.018 -5.728 7.648 1.00 98.38 85 TYR A N 1
ATOM 586 C CA . TYR A 1 85 ? -5.951 -5.605 6.656 1.00 98.38 85 TYR A CA 1
ATOM 587 C C . TYR A 1 85 ? -6.208 -6.565 5.485 1.00 98.38 85 TYR A C 1
ATOM 589 O O . TYR A 1 85 ? -6.271 -7.776 5.688 1.00 98.38 85 TYR A O 1
ATOM 597 N N . ASP A 1 86 ? -6.356 -6.011 4.278 1.00 98.00 86 ASP A N 1
ATOM 598 C CA . ASP A 1 86 ? -6.456 -6.742 3.011 1.00 98.00 86 ASP A CA 1
ATOM 599 C C . ASP A 1 86 ? -5.120 -6.593 2.258 1.00 98.00 86 ASP A C 1
ATOM 601 O O . ASP A 1 86 ? -4.848 -5.538 1.670 1.00 98.00 86 ASP A O 1
ATOM 605 N N . PRO A 1 87 ? -4.223 -7.593 2.316 1.00 96.81 87 PRO A N 1
ATOM 606 C CA . PRO A 1 87 ? -2.915 -7.492 1.687 1.00 96.81 87 PRO A CA 1
ATOM 607 C C . PRO A 1 87 ? -3.052 -7.478 0.155 1.00 96.81 87 PRO A C 1
ATOM 609 O O . PRO A 1 87 ? -3.607 -8.414 -0.427 1.00 9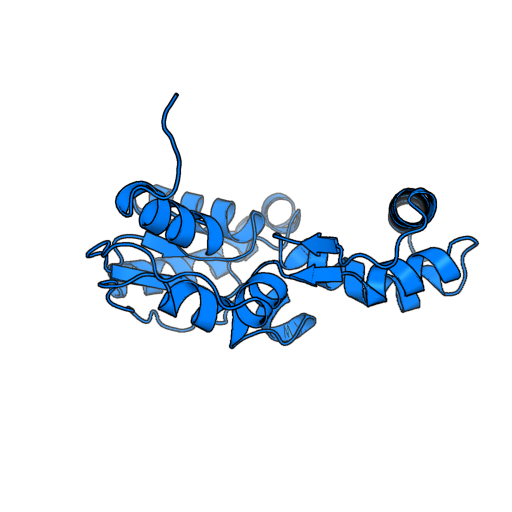6.81 87 PRO A O 1
ATOM 612 N N . PRO A 1 88 ? -2.496 -6.477 -0.556 1.00 97.19 88 PRO A N 1
ATOM 613 C CA . PRO A 1 88 ? -2.536 -6.475 -2.012 1.00 97.19 88 PRO A CA 1
ATOM 614 C C . PRO A 1 88 ? -1.847 -7.715 -2.594 1.00 97.19 88 PRO A C 1
ATOM 616 O O . PRO A 1 88 ? -0.696 -8.006 -2.270 1.00 97.19 88 PRO A O 1
ATOM 619 N N . CYS A 1 89 ? -2.487 -8.385 -3.553 1.00 96.12 89 CYS A N 1
ATOM 620 C CA . CYS A 1 89 ? -1.937 -9.591 -4.185 1.00 96.12 89 CYS A CA 1
ATOM 621 C C . CYS A 1 89 ? -0.564 -9.367 -4.854 1.00 96.12 89 CYS A C 1
ATOM 623 O O . CYS A 1 89 ? 0.292 -10.249 -4.837 1.00 96.12 89 CYS A O 1
ATOM 625 N N . HIS A 1 90 ? -0.313 -8.179 -5.416 1.00 96.44 90 HIS A N 1
ATOM 626 C CA . HIS A 1 90 ? 1.000 -7.823 -5.966 1.00 96.44 90 HIS A CA 1
ATOM 627 C C . HIS A 1 90 ? 2.060 -7.601 -4.877 1.00 96.44 90 HIS A C 1
ATOM 629 O O . HIS A 1 90 ? 3.236 -7.831 -5.138 1.00 96.44 90 HIS A O 1
ATOM 635 N N . LEU A 1 91 ? 1.672 -7.205 -3.664 1.00 96.94 91 LEU A N 1
ATOM 636 C CA . LEU A 1 91 ? 2.600 -7.092 -2.539 1.00 96.94 91 LEU A CA 1
ATOM 637 C C . LEU A 1 91 ? 2.955 -8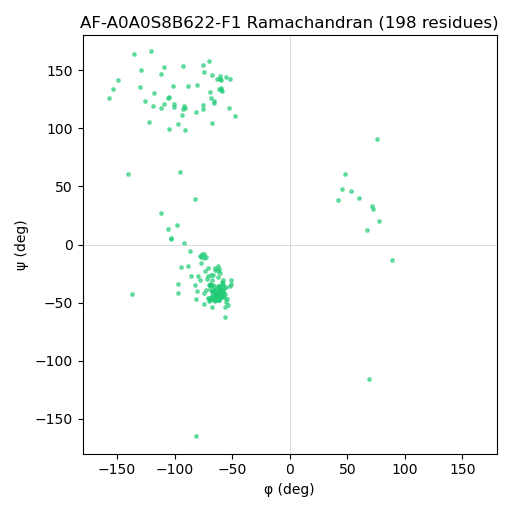.488 -2.017 1.00 96.94 91 LEU A C 1
ATOM 639 O O . LEU A 1 91 ? 4.124 -8.867 -1.979 1.00 96.94 91 LEU A O 1
ATOM 643 N N . LEU A 1 92 ? 1.925 -9.291 -1.747 1.00 96.00 92 LEU A N 1
ATOM 644 C CA . LEU A 1 92 ? 2.067 -10.611 -1.147 1.00 96.00 92 LEU A CA 1
ATOM 645 C C . LEU A 1 92 ? 2.708 -11.637 -2.092 1.00 96.00 92 LEU A C 1
ATOM 647 O O . LEU A 1 92 ? 3.633 -12.343 -1.707 1.00 96.00 92 LEU A O 1
ATOM 651 N N . HIS A 1 93 ? 2.243 -11.741 -3.340 1.00 95.50 93 HIS A N 1
ATOM 652 C CA . HIS A 1 93 ? 2.668 -12.823 -4.237 1.00 95.50 93 HIS A CA 1
ATOM 653 C C . HIS A 1 93 ? 3.795 -12.421 -5.186 1.00 95.50 93 HIS A C 1
ATOM 655 O O . HIS A 1 93 ? 4.715 -13.211 -5.408 1.00 95.50 93 HIS A O 1
ATOM 661 N N . ALA A 1 94 ? 3.729 -11.217 -5.765 1.00 95.25 94 ALA A N 1
ATOM 662 C CA . ALA A 1 94 ? 4.742 -10.776 -6.724 1.00 95.25 94 ALA A CA 1
ATOM 663 C C . ALA A 1 94 ? 5.984 -10.235 -6.011 1.00 95.25 94 ALA A C 1
ATOM 665 O O . ALA A 1 94 ? 7.098 -10.635 -6.340 1.00 95.25 94 ALA A O 1
ATOM 666 N N . GLN A 1 95 ? 5.798 -9.369 -5.012 1.00 97.19 95 GLN A N 1
ATOM 667 C CA . GLN A 1 95 ? 6.917 -8.792 -4.266 1.00 97.19 95 GLN A CA 1
ATOM 668 C C . GLN A 1 95 ? 7.361 -9.632 -3.062 1.00 97.19 95 GLN A C 1
ATOM 670 O O . GLN A 1 95 ? 8.499 -9.471 -2.634 1.00 97.19 95 GLN A O 1
ATOM 675 N N . ARG A 1 96 ? 6.514 -10.551 -2.569 1.00 97.25 96 ARG A N 1
ATOM 676 C CA . ARG A 1 96 ? 6.778 -11.413 -1.398 1.00 97.25 96 ARG A CA 1
ATOM 677 C C . ARG A 1 96 ? 7.016 -10.627 -0.108 1.00 97.25 96 ARG A C 1
ATOM 679 O O . ARG A 1 96 ? 7.875 -10.987 0.687 1.00 97.25 96 ARG A O 1
ATOM 686 N N . ILE A 1 97 ? 6.236 -9.566 0.063 1.00 97.62 97 ILE A N 1
ATOM 687 C CA . ILE A 1 97 ? 6.253 -8.677 1.225 1.00 97.62 97 ILE A CA 1
ATOM 688 C C . ILE A 1 97 ? 4.972 -8.943 2.006 1.00 97.62 97 ILE A C 1
ATOM 690 O O . ILE A 1 97 ? 3.873 -8.828 1.455 1.00 97.62 97 ILE A O 1
ATOM 694 N N . ALA A 1 98 ? 5.118 -9.336 3.266 1.00 96.44 98 ALA A N 1
ATOM 695 C CA . ALA A 1 98 ? 4.006 -9.769 4.111 1.00 96.44 98 ALA A CA 1
ATOM 696 C C . ALA A 1 98 ? 4.112 -9.194 5.526 1.00 96.44 98 ALA A C 1
ATOM 698 O O . ALA A 1 98 ? 3.117 -8.703 6.058 1.00 96.44 98 ALA A O 1
ATOM 699 N N . ASP A 1 99 ? 5.316 -9.195 6.097 1.00 97.81 99 ASP A N 1
ATOM 700 C CA . ASP A 1 99 ? 5.545 -8.822 7.493 1.00 97.81 99 ASP A CA 1
ATOM 701 C C . ASP A 1 99 ? 5.727 -7.306 7.667 1.00 97.81 99 ASP A C 1
ATOM 703 O O . ASP A 1 99 ? 5.414 -6.739 8.713 1.00 97.81 99 ASP A O 1
ATOM 707 N N . GLU A 1 100 ? 6.207 -6.613 6.638 1.00 98.25 100 GLU A N 1
ATOM 708 C CA . GLU A 1 100 ? 6.539 -5.191 6.691 1.00 98.25 100 GLU A CA 1
ATOM 709 C C . GLU A 1 100 ? 5.300 -4.291 6.865 1.00 98.25 100 GLU A C 1
ATOM 711 O O . GLU A 1 100 ? 5.322 -3.418 7.739 1.00 98.25 100 GLU A O 1
ATOM 716 N N . PRO A 1 101 ? 4.176 -4.505 6.146 1.00 97.62 101 PRO A N 1
ATOM 717 C CA . PRO A 1 101 ? 2.928 -3.797 6.427 1.00 97.62 101 PRO A CA 1
ATOM 718 C C . PRO A 1 101 ? 2.400 -4.076 7.837 1.00 97.62 101 PRO A C 1
ATOM 720 O O . PRO A 1 101 ? 1.873 -3.178 8.491 1.00 97.62 101 PRO A O 1
ATOM 723 N N . GLU A 1 102 ? 2.569 -5.303 8.332 1.00 97.00 102 GLU A N 1
ATOM 724 C CA . GLU A 1 102 ? 2.147 -5.686 9.678 1.00 97.00 102 GLU A CA 1
ATOM 725 C C . GLU A 1 102 ? 2.952 -4.956 10.759 1.00 97.00 102 GLU A C 1
ATOM 727 O O . GLU A 1 102 ? 2.372 -4.457 11.728 1.00 97.00 102 GLU A O 1
ATOM 732 N N . ALA A 1 103 ? 4.264 -4.806 10.560 1.00 97.50 103 ALA A N 1
ATOM 733 C CA . ALA A 1 103 ? 5.130 -4.015 11.431 1.00 97.50 103 ALA A CA 1
ATOM 734 C C . ALA A 1 103 ? 4.721 -2.532 11.461 1.00 97.50 103 ALA A C 1
ATOM 736 O O . ALA A 1 103 ? 4.707 -1.916 12.529 1.00 97.50 103 ALA A O 1
ATOM 737 N N . VAL A 1 104 ? 4.329 -1.966 10.313 1.00 98.25 104 VAL A N 1
ATOM 738 C CA . VAL A 1 104 ? 3.791 -0.598 10.231 1.00 98.25 104 VAL A CA 1
ATOM 739 C C . VAL A 1 104 ? 2.497 -0.467 11.033 1.00 98.25 104 VAL A C 1
ATOM 741 O O . VAL A 1 104 ? 2.360 0.442 11.850 1.00 98.25 104 VAL A O 1
ATOM 744 N N . LEU A 1 105 ? 1.562 -1.397 10.860 1.00 98.25 105 LEU A N 1
ATOM 745 C CA . LEU A 1 105 ? 0.289 -1.377 11.575 1.00 98.25 105 LEU A CA 1
ATOM 746 C C . LEU A 1 105 ? 0.453 -1.629 13.082 1.00 98.25 105 LEU A C 1
ATOM 748 O O . LEU A 1 105 ? -0.312 -1.094 13.882 1.00 98.25 105 LEU A O 1
ATOM 752 N N . ALA A 1 106 ? 1.462 -2.397 13.501 1.00 98.00 106 ALA A N 1
ATOM 753 C CA . ALA A 1 106 ? 1.783 -2.613 14.913 1.00 98.00 106 ALA A CA 1
ATOM 754 C C . ALA A 1 106 ? 2.241 -1.332 15.639 1.00 98.00 106 ALA A C 1
ATOM 756 O O . ALA A 1 106 ? 2.141 -1.249 16.866 1.00 98.00 106 ALA A O 1
ATOM 757 N N . ALA A 1 107 ? 2.700 -0.313 14.905 1.00 98.19 107 ALA A N 1
ATOM 758 C CA . ALA A 1 107 ? 3.060 0.983 15.473 1.00 98.19 107 ALA A CA 1
ATOM 759 C C . ALA A 1 107 ? 1.850 1.858 15.837 1.00 98.19 107 ALA A C 1
ATOM 761 O O . ALA A 1 107 ? 2.033 2.880 16.502 1.00 98.19 107 ALA A O 1
ATOM 762 N N . VAL A 1 108 ? 0.634 1.448 15.455 1.00 98.56 108 VAL A N 1
ATOM 763 C CA . VAL A 1 108 ? -0.634 2.111 15.782 1.00 98.56 108 VAL A CA 1
ATOM 764 C C . VAL A 1 108 ? -1.275 1.418 16.990 1.00 98.56 108 VAL A C 1
ATOM 766 O O . VAL A 1 108 ? -1.836 0.329 16.860 1.00 98.56 108 VAL A O 1
ATOM 769 N N . PRO A 1 109 ? -1.225 1.998 18.202 1.00 98.19 109 PRO A N 1
ATOM 770 C CA . PRO A 1 109 ? -1.775 1.337 19.377 1.00 98.19 109 PRO A CA 1
ATOM 771 C C . PRO A 1 109 ? -3.305 1.275 19.355 1.00 98.19 109 PRO A C 1
ATOM 773 O O . PRO A 1 109 ? -3.988 2.094 18.739 1.00 98.19 109 PRO A O 1
ATOM 776 N N . GLY A 1 110 ? -3.865 0.335 20.114 1.00 97.50 110 GLY A N 1
ATOM 777 C CA . GLY A 1 110 ? -5.304 0.287 20.379 1.00 97.50 110 GLY A CA 1
ATOM 778 C C . GLY A 1 110 ? -6.177 -0.035 19.166 1.00 97.50 110 GLY A C 1
ATOM 779 O O . GLY A 1 110 ? -7.384 0.154 19.260 1.00 97.50 110 GLY A O 1
ATOM 780 N N . ILE A 1 111 ? -5.603 -0.493 18.051 1.00 98.38 111 ILE A N 1
ATOM 781 C CA . ILE A 1 111 ? -6.383 -1.113 16.977 1.00 98.38 111 ILE A CA 1
ATOM 782 C C . ILE A 1 111 ? -6.679 -2.572 17.327 1.00 98.38 111 ILE A C 1
ATOM 784 O O . ILE A 1 111 ? -5.804 -3.299 17.800 1.00 98.38 111 ILE A O 1
ATOM 788 N N . GLU A 1 112 ? -7.908 -3.006 17.083 1.00 98.25 112 GLU A N 1
ATOM 789 C CA . GLU A 1 112 ? -8.298 -4.414 17.110 1.00 98.25 112 GLU A CA 1
ATOM 790 C C . GLU A 1 112 ? -8.121 -4.977 15.698 1.00 98.25 112 GLU A C 1
ATOM 792 O O . GLU A 1 112 ? -8.778 -4.523 14.763 1.00 98.25 112 GLU A O 1
ATOM 797 N N . ARG A 1 113 ? -7.235 -5.960 15.514 1.00 97.25 113 ARG A N 1
ATOM 798 C CA . ARG A 1 113 ? -7.098 -6.627 14.214 1.00 97.25 113 ARG A CA 1
ATOM 799 C C . ARG A 1 113 ? -8.266 -7.579 14.012 1.00 97.25 113 ARG A C 1
ATOM 801 O O . ARG A 1 113 ? -8.406 -8.552 14.750 1.00 97.25 113 ARG A O 1
ATOM 808 N N . VAL A 1 114 ? -9.078 -7.308 12.998 1.00 97.81 114 VAL A N 1
ATOM 809 C CA . VAL A 1 114 ? -10.168 -8.192 12.594 1.00 97.81 114 VAL A CA 1
ATOM 810 C C . VAL A 1 114 ? -9.782 -8.898 11.304 1.00 97.81 114 VAL A C 1
ATOM 812 O O . VAL A 1 114 ? -9.403 -8.276 10.314 1.00 97.81 114 VAL A O 1
ATOM 815 N N . HIS A 1 115 ? -9.859 -10.222 11.319 1.00 96.06 115 HIS A N 1
ATOM 816 C CA . HIS A 1 115 ? -9.603 -11.026 10.134 1.00 96.06 115 HIS A CA 1
ATOM 817 C C . HIS A 1 115 ? -10.897 -11.186 9.344 1.00 96.06 115 HIS A C 1
ATOM 819 O O . HIS A 1 115 ? -11.951 -11.471 9.914 1.00 96.06 115 HIS A O 1
ATOM 825 N N . HIS A 1 116 ? -10.810 -11.040 8.027 1.00 97.00 116 HIS A N 1
ATOM 826 C CA . HIS A 1 116 ? -11.866 -11.472 7.126 1.00 97.00 116 HIS A CA 1
ATOM 827 C C . HIS A 1 116 ? -11.403 -12.701 6.350 1.00 97.00 116 HIS A C 1
ATOM 829 O O . HIS A 1 116 ? -10.209 -12.919 6.143 1.00 97.00 116 HIS A O 1
ATOM 835 N N . GLN A 1 117 ? -12.367 -13.519 5.941 1.00 96.38 117 GLN A N 1
ATOM 836 C CA . GLN A 1 117 ? -12.090 -14.731 5.186 1.00 96.38 117 GLN A CA 1
ATOM 837 C C . GLN A 1 117 ? -11.385 -14.397 3.861 1.00 96.38 117 GLN A C 1
ATOM 839 O O . GLN A 1 117 ? -11.712 -13.392 3.221 1.00 96.38 117 GLN A O 1
ATOM 844 N N . ASP A 1 118 ? -10.434 -15.252 3.472 1.00 94.88 118 ASP A N 1
ATOM 845 C CA . ASP A 1 118 ? -9.750 -15.219 2.176 1.00 94.88 118 ASP A CA 1
ATOM 846 C C . ASP A 1 118 ? -9.133 -13.840 1.849 1.00 94.88 118 ASP A C 1
ATOM 848 O O . ASP A 1 118 ? -9.312 -13.259 0.769 1.00 94.88 118 ASP A O 1
ATOM 852 N N . ALA A 1 119 ? -8.440 -13.262 2.837 1.00 94.06 119 ALA A N 1
ATOM 853 C CA . ALA A 1 119 ? -7.858 -11.925 2.741 1.00 94.06 119 ALA A CA 1
ATOM 854 C C . ALA A 1 119 ? -6.791 -11.791 1.646 1.00 94.06 119 ALA A C 1
ATOM 856 O O . ALA A 1 119 ? -6.663 -10.736 1.037 1.00 94.06 119 ALA A O 1
ATOM 857 N N . ASP A 1 120 ? -6.106 -12.876 1.310 1.00 92.31 120 ASP A N 1
ATOM 858 C CA . ASP A 1 120 ? -5.112 -12.949 0.241 1.00 92.31 120 ASP A CA 1
ATOM 859 C C . ASP A 1 120 ? -5.712 -13.029 -1.177 1.00 92.31 120 ASP A C 1
ATOM 861 O O . ASP A 1 120 ? -4.995 -12.850 -2.166 1.00 92.31 120 ASP A O 1
ATOM 865 N N . LEU A 1 121 ? -7.028 -13.239 -1.320 1.00 93.44 121 LEU A N 1
ATOM 866 C CA . LEU A 1 121 ? -7.668 -13.209 -2.636 1.00 93.44 121 LEU A CA 1
ATOM 867 C C . LEU A 1 121 ? -7.663 -11.805 -3.246 1.00 93.44 121 LEU A C 1
ATOM 869 O O . LEU A 1 121 ? -7.845 -10.795 -2.571 1.00 93.44 121 LEU A O 1
ATOM 873 N N . CYS A 1 122 ? -7.532 -11.750 -4.572 1.00 95.31 122 CYS A N 1
ATOM 874 C CA . CYS A 1 122 ? -7.564 -10.505 -5.334 1.00 95.31 122 CYS A CA 1
ATOM 875 C C . CYS A 1 122 ? -8.850 -9.697 -5.071 1.00 95.31 122 CYS A C 1
ATOM 877 O O . CYS A 1 122 ? -9.941 -10.252 -4.988 1.00 95.31 122 CYS A O 1
ATOM 879 N N . CYS A 1 123 ? -8.739 -8.368 -5.044 1.00 95.38 123 CYS A N 1
ATOM 880 C CA . CYS A 1 123 ? -9.880 -7.452 -4.940 1.00 95.38 123 CYS A CA 1
ATOM 881 C C . CYS A 1 123 ? -10.705 -7.327 -6.239 1.00 95.38 123 CYS A C 1
ATOM 883 O O . CYS A 1 123 ? -11.737 -6.663 -6.254 1.00 95.38 123 CYS A O 1
ATOM 885 N N . GLY A 1 124 ? -10.233 -7.906 -7.349 1.00 93.88 124 GLY A N 1
ATOM 886 C CA . GLY A 1 124 ? -10.854 -7.815 -8.676 1.00 93.88 124 GLY A CA 1
ATOM 887 C C . GLY A 1 124 ? -10.390 -6.624 -9.524 1.00 93.88 124 GLY A C 1
ATOM 888 O O . GLY A 1 124 ? -10.583 -6.648 -10.736 1.00 93.88 124 GLY A O 1
ATOM 889 N N . SER A 1 125 ? -9.706 -5.630 -8.934 1.00 92.19 125 SER A N 1
ATOM 890 C CA . SER A 1 125 ? -9.297 -4.401 -9.634 1.00 92.19 125 SER A CA 1
ATOM 891 C C . SER A 1 125 ? -8.463 -4.689 -10.891 1.00 92.19 125 SER A C 1
ATOM 893 O O . SER A 1 125 ? -8.864 -4.350 -12.009 1.00 92.19 125 SER A O 1
ATOM 895 N N . ALA A 1 126 ? -7.293 -5.314 -10.681 1.00 85.31 126 ALA A N 1
ATOM 896 C CA . ALA A 1 126 ? -6.263 -5.591 -11.687 1.00 85.31 126 ALA A CA 1
ATOM 897 C C . ALA A 1 126 ? -6.002 -4.412 -12.658 1.00 85.31 126 ALA A C 1
ATOM 899 O O . ALA A 1 126 ? -5.781 -4.596 -13.857 1.00 85.31 126 ALA A O 1
ATOM 900 N N . GLY A 1 127 ? -6.025 -3.179 -12.135 1.00 81.50 127 GLY A N 1
ATOM 901 C CA . GLY A 1 127 ? -5.793 -1.963 -12.913 1.00 81.50 127 GLY A CA 1
ATOM 902 C C . GLY A 1 127 ? -6.934 -1.688 -13.892 1.00 81.50 127 GLY A C 1
ATOM 903 O O . GLY A 1 127 ? -8.067 -1.445 -13.484 1.00 81.50 127 GLY A O 1
ATOM 904 N N . SER A 1 128 ? -6.649 -1.723 -15.196 1.00 83.75 128 SER A N 1
ATOM 905 C CA . SER A 1 128 ? -7.662 -1.480 -16.232 1.00 83.75 128 SER A CA 1
ATOM 906 C C . SER A 1 128 ? -8.641 -2.643 -16.427 1.00 83.75 128 SER A C 1
ATOM 908 O O . SER A 1 128 ? -9.669 -2.471 -17.084 1.00 83.75 128 SER A O 1
ATOM 910 N N . TYR A 1 129 ? -8.354 -3.817 -15.851 1.00 85.81 129 TYR A N 1
ATOM 911 C CA . TYR A 1 129 ? -9.175 -5.017 -16.014 1.00 85.81 129 TYR A CA 1
ATOM 912 C C . TYR A 1 129 ? -10.615 -4.814 -15.537 1.00 85.81 129 TYR A C 1
ATOM 914 O O . TYR A 1 129 ? -11.533 -5.277 -16.201 1.00 85.81 129 TYR A O 1
ATOM 922 N N . THR A 1 130 ? -10.836 -4.059 -14.458 1.00 86.31 130 THR A N 1
ATOM 923 C CA . THR A 1 130 ? -12.195 -3.751 -13.974 1.00 86.31 130 THR A CA 1
ATOM 924 C C . THR A 1 130 ? -13.052 -3.026 -15.007 1.00 86.31 130 THR A C 1
ATOM 926 O O . THR A 1 130 ? -14.254 -3.260 -15.072 1.00 86.31 130 THR A O 1
ATOM 929 N N . PHE A 1 131 ? -12.452 -2.199 -15.864 1.00 88.25 131 PHE A N 1
ATOM 930 C CA . PHE A 1 131 ? -13.177 -1.535 -16.950 1.00 88.25 131 PHE A CA 1
ATOM 931 C C . PHE A 1 131 ? -13.343 -2.441 -18.171 1.00 88.25 131 PHE A C 1
ATOM 933 O O . PHE A 1 131 ? -14.354 -2.373 -18.861 1.00 88.25 131 PHE A O 1
ATOM 940 N N . ALA A 1 132 ? -12.349 -3.289 -18.445 1.00 91.81 132 ALA A N 1
ATOM 941 C CA . ALA A 1 132 ? -12.367 -4.186 -19.596 1.00 91.81 132 ALA A CA 1
ATOM 942 C C . ALA A 1 132 ? -13.252 -5.429 -19.385 1.00 91.81 132 ALA A C 1
ATOM 944 O O . ALA A 1 132 ? -13.763 -5.982 -20.354 1.00 91.81 132 ALA A O 1
ATOM 945 N N . GLN A 1 133 ? -13.382 -5.896 -18.141 1.00 94.75 133 GLN A N 1
ATOM 946 C CA . GLN A 1 133 ? -14.065 -7.129 -17.734 1.00 94.75 133 GLN A CA 1
ATOM 947 C C . GLN A 1 133 ? -14.854 -6.906 -16.424 1.00 94.75 133 GLN A C 1
ATOM 949 O O . GLN A 1 133 ? -14.576 -7.556 -15.407 1.00 94.75 133 GLN A O 1
ATOM 954 N N . PRO A 1 134 ? -15.833 -5.981 -16.416 1.00 93.75 134 PRO A N 1
ATOM 955 C CA . PRO A 1 134 ? -16.535 -5.573 -15.199 1.00 93.75 134 PRO A CA 1
ATOM 956 C C . PRO A 1 134 ? -17.280 -6.729 -14.528 1.00 93.75 134 PRO A C 1
ATOM 958 O O . PRO A 1 134 ? -17.216 -6.863 -13.310 1.00 93.75 134 PRO A O 1
ATOM 961 N N . ASP A 1 135 ? -17.914 -7.617 -15.297 1.00 95.38 135 ASP A N 1
ATOM 962 C CA . ASP A 1 135 ? -18.680 -8.739 -14.739 1.00 95.38 135 ASP A CA 1
ATOM 963 C C . ASP A 1 135 ? -17.792 -9.706 -13.948 1.00 95.38 135 ASP A C 1
ATOM 965 O O . ASP A 1 135 ? -18.149 -10.153 -12.856 1.00 95.38 135 ASP A O 1
ATOM 969 N N . VAL A 1 136 ? -16.605 -10.015 -14.476 1.00 95.12 136 VAL A N 1
ATOM 970 C CA . VAL A 1 136 ? -15.645 -10.900 -13.804 1.00 95.12 136 VAL A CA 1
ATOM 971 C C . VAL A 1 136 ? -15.044 -10.202 -12.588 1.00 95.12 136 VAL A C 1
ATOM 973 O O . VAL A 1 136 ? -15.000 -10.795 -11.511 1.00 95.12 136 VAL A O 1
ATOM 976 N N . SER A 1 137 ? -14.634 -8.939 -12.739 1.00 96.38 137 SER A N 1
ATOM 977 C CA . SER A 1 137 ? -14.104 -8.130 -11.638 1.00 96.38 137 SER A CA 1
ATOM 978 C C . SER A 1 137 ? -15.096 -8.045 -10.470 1.00 96.38 137 SER A C 1
ATOM 980 O O . SER A 1 137 ? -14.732 -8.325 -9.327 1.00 96.38 137 SER A O 1
ATOM 982 N N . ASN A 1 138 ? -16.374 -7.786 -10.760 1.00 95.56 138 ASN A N 1
ATOM 983 C CA . ASN A 1 138 ? -17.432 -7.692 -9.755 1.00 95.56 138 ASN A CA 1
ATOM 984 C C . ASN A 1 138 ? -17.714 -9.028 -9.062 1.00 95.56 138 ASN A C 1
ATOM 986 O O . ASN A 1 138 ? -17.986 -9.044 -7.865 1.00 95.56 138 ASN A O 1
ATOM 990 N N . ARG A 1 139 ? -17.616 -10.160 -9.770 1.00 95.94 139 ARG A N 1
ATOM 9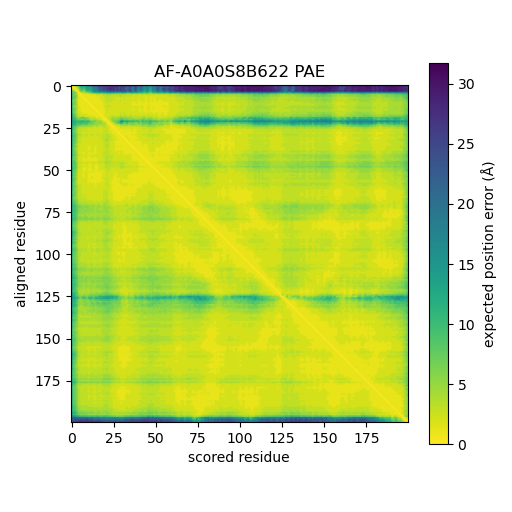91 C CA . ARG A 1 139 ? -17.761 -11.489 -9.151 1.00 95.94 139 ARG A CA 1
ATOM 992 C C . ARG A 1 139 ? -16.649 -11.786 -8.150 1.00 95.94 139 ARG A C 1
ATOM 994 O O . ARG A 1 139 ? -16.931 -12.346 -7.096 1.00 95.94 139 ARG A O 1
ATOM 1001 N N . VAL A 1 140 ? -15.409 -11.409 -8.468 1.00 96.31 140 VAL A N 1
ATOM 1002 C CA . VAL A 1 140 ? -14.274 -11.548 -7.542 1.00 96.31 140 VAL A CA 1
ATOM 1003 C C . VAL A 1 140 ? -14.447 -10.602 -6.351 1.00 96.31 140 VAL A C 1
ATOM 1005 O O . VAL A 1 140 ? -14.355 -11.033 -5.203 1.00 96.31 140 VAL A O 1
ATOM 1008 N N . LEU A 1 141 ? -14.784 -9.337 -6.617 1.00 97.31 141 LEU A N 1
ATOM 1009 C CA . LEU A 1 141 ? -15.041 -8.334 -5.585 1.00 97.31 141 LEU A CA 1
ATOM 1010 C C . LEU A 1 141 ? -16.172 -8.756 -4.632 1.00 97.31 141 LEU A C 1
ATOM 1012 O O . LEU A 1 141 ? -16.048 -8.569 -3.426 1.00 97.31 141 LEU A O 1
ATOM 1016 N N . ALA A 1 142 ? -17.254 -9.359 -5.131 1.00 97.56 142 ALA A N 1
ATOM 1017 C CA . ALA A 1 142 ? -18.401 -9.753 -4.311 1.00 97.56 142 ALA A CA 1
ATOM 1018 C C . ALA A 1 142 ? -18.023 -10.703 -3.161 1.00 97.56 142 ALA A C 1
ATOM 1020 O O . ALA A 1 142 ? -18.542 -10.553 -2.054 1.00 97.56 142 ALA A O 1
ATOM 1021 N N . LEU A 1 143 ? -17.087 -11.633 -3.394 1.00 97.19 143 LEU A N 1
ATOM 1022 C CA . LEU A 1 143 ? -16.564 -12.524 -2.351 1.00 97.19 143 LEU A CA 1
ATOM 1023 C C . LEU A 1 143 ? -15.872 -11.722 -1.243 1.00 97.19 143 LEU A C 1
ATOM 1025 O O . LEU A 1 143 ? -16.133 -11.927 -0.058 1.00 97.19 143 LEU A O 1
ATOM 1029 N N . LYS A 1 144 ? -15.047 -10.749 -1.642 1.00 97.38 144 LYS A N 1
ATOM 1030 C CA . LYS A 1 144 ? -14.321 -9.867 -0.728 1.00 97.38 144 LYS A CA 1
ATOM 1031 C C . LYS A 1 144 ? -15.268 -9.010 0.113 1.00 97.38 144 LYS A C 1
ATOM 1033 O O . LYS A 1 144 ? -15.113 -8.928 1.328 1.00 97.38 144 LYS A O 1
ATOM 1038 N N . ILE A 1 145 ? -16.284 -8.417 -0.514 1.00 98.38 145 ILE A N 1
ATOM 1039 C CA . ILE A 1 145 ? -17.276 -7.583 0.176 1.00 98.38 145 ILE A CA 1
ATOM 1040 C C . ILE A 1 145 ? -18.107 -8.401 1.167 1.00 98.38 145 ILE A C 1
ATOM 1042 O O . ILE A 1 145 ? -18.364 -7.930 2.274 1.00 98.38 145 ILE A O 1
ATOM 1046 N N . ALA A 1 146 ? -18.490 -9.631 0.816 1.00 98.25 146 ALA A N 1
ATOM 1047 C CA . ALA A 1 146 ? -19.193 -10.517 1.738 1.00 98.25 146 ALA A CA 1
ATOM 1048 C C . ALA A 1 146 ? -18.342 -10.845 2.980 1.00 98.25 146 ALA A C 1
ATOM 1050 O O . ALA A 1 146 ? -18.843 -10.756 4.102 1.00 98.25 146 ALA A O 1
ATOM 1051 N N . ALA A 1 147 ? -17.055 -11.154 2.789 1.00 98.38 147 ALA A N 1
ATOM 1052 C CA . ALA A 1 147 ? -16.127 -11.438 3.883 1.00 98.38 147 ALA A CA 1
ATOM 1053 C C . ALA A 1 147 ? -15.900 -10.216 4.791 1.00 98.38 147 ALA A C 1
ATOM 1055 O O . ALA A 1 147 ? -15.982 -10.331 6.014 1.00 98.38 147 ALA A O 1
ATOM 1056 N N . LEU A 1 148 ? -15.678 -9.034 4.208 1.00 98.50 148 LEU A N 1
ATOM 1057 C CA . LEU A 1 148 ? -15.497 -7.786 4.959 1.00 98.50 148 LEU A CA 1
ATOM 1058 C C . LEU A 1 148 ? -16.760 -7.398 5.736 1.00 98.50 148 LEU A C 1
ATOM 1060 O O . LEU A 1 148 ? -16.673 -7.017 6.901 1.00 98.50 148 LEU A O 1
ATOM 1064 N N . ARG A 1 149 ? -17.946 -7.565 5.136 1.00 98.19 149 ARG A N 1
ATOM 1065 C CA . ARG A 1 149 ? -19.225 -7.346 5.825 1.00 98.19 149 ARG A CA 1
ATOM 1066 C C . ARG A 1 149 ? -19.378 -8.253 7.046 1.00 98.19 149 ARG A C 1
ATOM 1068 O O . ARG A 1 149 ? -19.880 -7.798 8.067 1.00 98.19 149 ARG A O 1
ATOM 1075 N N . ALA A 1 150 ? -18.969 -9.517 6.940 1.00 98.25 150 ALA A N 1
ATOM 1076 C CA . ALA A 1 150 ? -19.034 -10.464 8.051 1.00 98.25 150 ALA A CA 1
ATOM 1077 C C . ALA A 1 150 ? -18.036 -10.128 9.175 1.00 98.25 150 ALA A C 1
ATOM 1079 O O . ALA A 1 150 ? -18.360 -10.309 10.345 1.00 98.25 150 ALA A O 1
ATOM 1080 N N . ALA A 1 151 ? -16.850 -9.614 8.832 1.00 98.19 151 ALA A N 1
ATOM 1081 C CA . ALA A 1 151 ? -15.827 -9.216 9.804 1.00 98.19 151 ALA A CA 1
ATOM 1082 C C . ALA A 1 151 ? -16.163 -7.913 10.560 1.00 98.19 151 ALA A C 1
ATOM 1084 O O . ALA A 1 151 ? -15.655 -7.693 11.664 1.00 98.19 151 ALA A O 1
ATOM 1085 N N . ALA A 1 152 ? -17.020 -7.066 9.974 1.00 98.19 152 ALA A N 1
ATOM 1086 C CA . ALA A 1 152 ? -17.455 -5.779 10.521 1.00 98.19 152 ALA A CA 1
ATOM 1087 C C . ALA A 1 152 ? -16.287 -4.898 11.034 1.00 98.19 152 ALA A C 1
ATOM 1089 O O . ALA A 1 152 ? -16.213 -4.614 12.236 1.00 98.19 152 ALA A O 1
ATOM 1090 N N . PRO A 1 153 ? -15.337 -4.511 10.157 1.00 98.69 153 PRO A N 1
ATOM 1091 C CA . PRO A 1 153 ? -14.297 -3.547 10.500 1.00 98.69 153 PRO A CA 1
ATOM 1092 C C . PRO A 1 153 ? -14.841 -2.113 10.528 1.00 98.69 153 PRO A C 1
ATOM 1094 O O . PRO A 1 153 ? -15.767 -1.782 9.790 1.00 98.69 153 PRO A O 1
ATOM 1097 N N . ASP A 1 154 ? -14.189 -1.252 11.306 1.00 98.75 154 ASP A N 1
ATOM 1098 C CA . ASP A 1 154 ? -14.385 0.201 11.244 1.00 98.75 154 ASP A CA 1
ATOM 1099 C C . ASP A 1 154 ? -13.603 0.810 10.071 1.00 98.75 154 ASP A C 1
ATOM 1101 O O . ASP A 1 154 ? -13.986 1.842 9.532 1.00 98.75 154 ASP A O 1
ATOM 1105 N N . VAL A 1 155 ? -12.499 0.171 9.663 1.00 98.81 155 VAL A N 1
ATOM 1106 C CA . VAL A 1 155 ? -11.658 0.587 8.533 1.00 98.81 155 VAL A CA 1
ATOM 1107 C C . VAL A 1 155 ? -11.010 -0.624 7.863 1.00 98.81 155 VAL A C 1
ATOM 1109 O O . VAL A 1 155 ? -10.574 -1.570 8.527 1.00 98.81 155 VAL A O 1
ATOM 1112 N N . VAL A 1 156 ? -10.923 -0.589 6.534 1.00 98.81 156 VAL A N 1
ATOM 1113 C CA . VAL A 1 156 ? -10.143 -1.545 5.740 1.00 98.81 156 VAL A CA 1
ATOM 1114 C C . VAL A 1 156 ? -8.826 -0.899 5.333 1.00 98.81 156 VAL A C 1
ATOM 1116 O O . VAL A 1 156 ? -8.794 0.250 4.900 1.00 98.81 156 VAL A O 1
ATOM 1119 N N . VAL A 1 157 ? -7.732 -1.639 5.437 1.00 98.69 157 VAL A N 1
ATOM 1120 C CA . VAL A 1 157 ? -6.396 -1.168 5.084 1.00 98.69 157 VAL A CA 1
ATOM 1121 C C . VAL A 1 157 ? -5.832 -2.003 3.941 1.00 98.69 157 VAL A C 1
ATOM 1123 O O . VAL A 1 157 ? -5.839 -3.225 4.024 1.00 98.69 157 VAL A O 1
ATOM 1126 N N . THR A 1 158 ? -5.312 -1.365 2.890 1.00 98.31 158 THR A N 1
ATOM 1127 C CA . THR A 1 158 ? -4.666 -2.050 1.753 1.00 98.31 158 THR A CA 1
ATOM 1128 C C . THR A 1 158 ? -3.638 -1.149 1.053 1.00 98.31 158 THR A C 1
ATOM 1130 O O . THR A 1 158 ? -3.923 -0.007 0.702 1.00 98.31 158 THR A O 1
ATOM 1133 N N . GLY A 1 159 ? -2.448 -1.684 0.763 1.00 97.00 159 GLY A N 1
ATOM 1134 C CA . GLY A 1 159 ? -1.307 -0.963 0.168 1.00 97.00 159 GLY A CA 1
ATOM 1135 C C . GLY A 1 159 ? -1.333 -0.792 -1.360 1.00 97.00 159 GLY A C 1
ATOM 1136 O O . GLY A 1 159 ? -0.326 -1.015 -2.032 1.00 97.00 159 GLY A O 1
ATOM 1137 N N . ASN A 1 160 ? -2.498 -0.532 -1.965 1.00 97.50 160 ASN A N 1
ATOM 1138 C CA . ASN A 1 160 ? -2.589 -0.373 -3.422 1.00 97.50 160 ASN A CA 1
ATOM 1139 C C . ASN A 1 160 ? -3.818 0.451 -3.841 1.00 97.50 160 ASN A C 1
ATOM 1141 O O . ASN A 1 160 ? -4.941 0.036 -3.540 1.00 97.50 160 ASN A O 1
ATOM 1145 N N . PRO A 1 161 ? -3.658 1.535 -4.626 1.00 95.38 161 PRO A N 1
ATOM 1146 C CA . PRO A 1 161 ? -4.758 2.438 -4.974 1.00 95.38 161 PRO A CA 1
ATOM 1147 C C . PRO A 1 161 ? -5.891 1.742 -5.738 1.00 95.38 161 PRO A C 1
ATOM 1149 O O . PRO A 1 161 ? -7.065 1.993 -5.477 1.00 95.38 161 PRO A O 1
ATOM 1152 N N . GLY A 1 162 ? -5.564 0.796 -6.625 1.00 95.31 162 GLY A N 1
ATOM 1153 C CA . GLY A 1 162 ? -6.578 -0.001 -7.320 1.00 95.31 162 GLY A CA 1
ATOM 1154 C C . GLY A 1 162 ? -7.429 -0.847 -6.365 1.00 95.31 162 GLY A C 1
ATOM 1155 O O . GLY A 1 162 ? -8.633 -0.972 -6.574 1.00 95.31 162 GLY A O 1
ATOM 1156 N N . CYS A 1 163 ? -6.831 -1.383 -5.294 1.00 97.31 163 CYS A N 1
ATOM 1157 C CA . CYS A 1 163 ? -7.567 -2.106 -4.255 1.00 97.31 163 CYS A CA 1
ATOM 1158 C C . CYS A 1 163 ? -8.435 -1.149 -3.435 1.00 97.31 163 CYS A C 1
ATOM 1160 O O . CYS A 1 163 ? -9.614 -1.433 -3.249 1.00 97.31 163 CYS A O 1
ATOM 1162 N N . ILE A 1 164 ? -7.878 -0.004 -3.018 1.00 97.81 164 ILE A N 1
ATOM 1163 C CA . ILE A 1 164 ? -8.597 1.036 -2.265 1.00 97.81 164 ILE A CA 1
ATOM 1164 C C . ILE A 1 164 ? -9.875 1.445 -3.007 1.00 97.81 164 ILE A C 1
ATOM 1166 O O . ILE A 1 164 ? -10.975 1.382 -2.456 1.00 97.81 164 ILE A O 1
ATOM 1170 N N . MET A 1 165 ? -9.744 1.794 -4.290 1.00 96.00 165 MET A N 1
ATOM 1171 C CA . MET A 1 165 ? -10.877 2.204 -5.118 1.00 96.00 165 MET A CA 1
ATOM 1172 C C . MET A 1 165 ? -11.901 1.078 -5.298 1.00 96.00 165 MET A C 1
ATOM 1174 O O . MET A 1 165 ? -13.098 1.317 -5.145 1.00 96.00 165 MET A O 1
ATOM 1178 N N . GLN A 1 166 ? -11.444 -0.138 -5.610 1.00 97.25 166 GLN A N 1
ATOM 1179 C CA . GLN A 1 166 ? -12.319 -1.268 -5.927 1.00 97.25 166 GLN A CA 1
ATOM 1180 C C . GLN A 1 166 ? -13.096 -1.764 -4.704 1.00 97.25 166 GLN A C 1
ATOM 1182 O O . GLN A 1 166 ? -14.315 -1.926 -4.766 1.00 97.25 166 GLN A O 1
ATOM 1187 N N . ILE A 1 167 ? -12.407 -1.963 -3.579 1.00 98.06 167 ILE A N 1
ATOM 1188 C CA . ILE A 1 167 ? -13.025 -2.394 -2.322 1.00 98.06 167 ILE A CA 1
ATOM 1189 C C . ILE A 1 167 ? -13.946 -1.291 -1.803 1.00 98.06 167 ILE A C 1
ATOM 1191 O O . ILE A 1 167 ? -15.095 -1.570 -1.469 1.00 98.06 167 ILE A O 1
ATOM 1195 N N . GLY A 1 168 ? -13.500 -0.030 -1.820 1.00 98.06 168 GLY A N 1
ATOM 1196 C CA . GLY A 1 168 ? -14.317 1.099 -1.378 1.00 98.06 168 GLY A CA 1
ATOM 1197 C C . GLY A 1 168 ? -15.595 1.266 -2.206 1.00 98.06 168 GLY A C 1
ATOM 1198 O O . GLY A 1 168 ? -16.669 1.488 -1.649 1.00 98.06 168 GLY A O 1
ATOM 1199 N N . ALA A 1 169 ? -15.517 1.112 -3.532 1.00 96.62 169 ALA A N 1
ATOM 1200 C CA . ALA A 1 169 ? -16.701 1.111 -4.391 1.00 96.62 169 ALA A CA 1
ATOM 1201 C C . ALA A 1 169 ? -17.631 -0.075 -4.084 1.00 96.62 169 ALA A C 1
ATOM 1203 O O . ALA A 1 169 ? -18.846 0.108 -3.993 1.00 96.62 169 ALA A O 1
ATOM 1204 N N . GLY A 1 170 ? -17.070 -1.269 -3.869 1.00 97.88 170 GLY A N 1
ATOM 1205 C CA . GLY A 1 170 ? -17.827 -2.465 -3.503 1.00 97.88 170 GLY A CA 1
ATOM 1206 C C . GLY A 1 170 ? -18.579 -2.326 -2.180 1.00 97.88 170 GLY A C 1
ATOM 1207 O O . GLY A 1 170 ? -19.769 -2.630 -2.128 1.00 97.88 170 GLY A O 1
ATOM 1208 N N . LEU A 1 171 ? -17.929 -1.807 -1.135 1.00 98.62 171 LEU A N 1
ATOM 1209 C CA . LEU A 1 171 ? -18.547 -1.572 0.176 1.00 98.62 171 LEU A CA 1
ATOM 1210 C C . LEU A 1 171 ? -19.714 -0.582 0.069 1.00 98.62 171 LEU A C 1
ATOM 1212 O O . LEU A 1 171 ? -20.828 -0.888 0.503 1.00 98.62 171 LEU A O 1
ATOM 1216 N N . ARG A 1 172 ? -19.510 0.548 -0.621 1.00 98.25 172 ARG A N 1
ATOM 1217 C CA . ARG A 1 172 ? -20.581 1.531 -0.851 1.00 98.25 172 ARG A CA 1
ATOM 1218 C C . ARG A 1 172 ? -21.745 0.957 -1.656 1.00 98.25 172 ARG A C 1
ATOM 1220 O O . ARG A 1 172 ? -22.894 1.280 -1.365 1.00 98.25 172 ARG A O 1
ATOM 1227 N N . SER A 1 173 ? -21.480 0.076 -2.624 1.00 97.00 173 SER A N 1
ATOM 1228 C CA . SER A 1 173 ? -22.533 -0.544 -3.445 1.00 97.00 173 SER A CA 1
ATOM 1229 C C . SER A 1 173 ? -23.518 -1.402 -2.641 1.00 97.00 173 SER A C 1
ATOM 1231 O O . SER A 1 173 ? -24.657 -1.585 -3.066 1.00 97.00 173 SER A O 1
ATOM 1233 N N . VAL A 1 174 ? -23.106 -1.886 -1.463 1.00 97.69 174 VAL A N 1
ATOM 1234 C CA . VAL A 1 174 ? -23.948 -2.662 -0.538 1.00 97.69 174 VAL A CA 1
ATOM 1235 C C . VAL A 1 174 ? -24.394 -1.853 0.688 1.00 97.69 174 VAL A C 1
ATOM 1237 O O . VAL A 1 174 ? -24.892 -2.432 1.653 1.00 97.69 174 VAL A O 1
ATOM 1240 N N . GLY A 1 175 ? -24.233 -0.525 0.654 1.00 98.00 175 GLY A N 1
ATOM 1241 C CA . GLY A 1 175 ? -24.670 0.386 1.715 1.00 98.00 175 GLY A CA 1
ATOM 1242 C C . GLY A 1 175 ? -23.767 0.420 2.950 1.00 98.00 175 GLY A C 1
ATOM 1243 O O . GLY A 1 175 ? -24.231 0.816 4.015 1.00 98.00 175 GLY A O 1
ATOM 1244 N N . LEU A 1 176 ? -22.505 -0.008 2.833 1.00 98.06 176 LEU A N 1
ATOM 1245 C CA . LEU A 1 176 ? -21.518 0.075 3.911 1.00 98.06 176 LEU A CA 1
ATOM 1246 C C . LEU A 1 176 ? -20.590 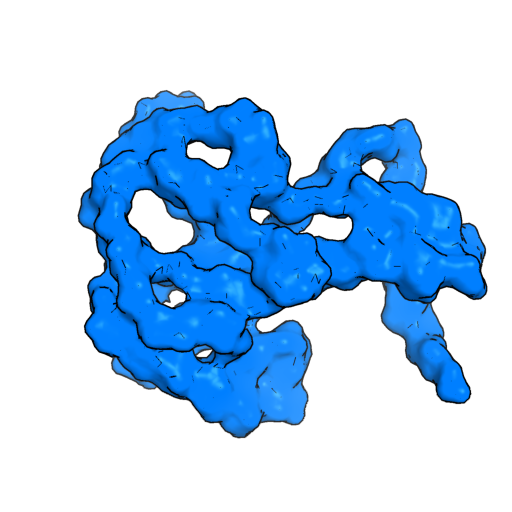1.269 3.678 1.00 98.06 176 LEU A C 1
ATOM 1248 O O . LEU A 1 176 ? -19.865 1.312 2.684 1.00 98.06 176 LEU A O 1
ATOM 1252 N N . ASP A 1 177 ? -20.595 2.215 4.613 1.00 96.81 177 ASP A N 1
ATOM 1253 C CA . ASP A 1 177 ? -19.709 3.382 4.604 1.00 96.81 177 ASP A CA 1
ATOM 1254 C C . ASP A 1 177 ? -18.466 3.123 5.465 1.00 96.81 177 ASP A C 1
ATOM 1256 O O . ASP A 1 177 ? -18.257 3.732 6.510 1.00 96.81 177 ASP A O 1
ATOM 1260 N N . ILE A 1 178 ? -17.683 2.121 5.060 1.00 98.56 178 ILE A N 1
ATOM 1261 C CA . ILE A 1 178 ? -16.431 1.750 5.727 1.00 98.56 178 ILE A CA 1
ATOM 1262 C C . ILE A 1 178 ? -15.271 2.343 4.909 1.00 98.56 178 ILE A C 1
ATOM 1264 O O . ILE A 1 178 ? -15.149 2.014 3.721 1.00 98.56 178 ILE A O 1
ATOM 1268 N N . PRO A 1 179 ? -14.414 3.202 5.492 1.00 98.44 179 PRO A N 1
ATOM 1269 C CA . PRO A 1 179 ? -13.255 3.747 4.799 1.00 98.44 179 PRO A CA 1
ATOM 1270 C C . PRO A 1 179 ? -12.269 2.643 4.406 1.00 98.44 179 PRO A C 1
ATOM 1272 O O . PRO A 1 179 ? -12.037 1.690 5.153 1.00 98.44 179 PRO A O 1
ATOM 1275 N N . VAL A 1 180 ? -11.664 2.799 3.228 1.00 98.75 180 VAL A N 1
ATOM 1276 C CA . VAL A 1 180 ? -10.564 1.956 2.751 1.00 98.75 180 VAL A CA 1
ATOM 1277 C C . VAL A 1 180 ? -9.353 2.849 2.550 1.00 98.75 180 VAL A C 1
ATOM 1279 O O . VAL A 1 180 ? -9.434 3.790 1.764 1.00 98.75 180 VAL A O 1
ATOM 1282 N N . VAL A 1 181 ? -8.263 2.580 3.262 1.00 98.69 181 VAL A N 1
ATOM 1283 C CA . VAL A 1 181 ? -7.093 3.471 3.320 1.00 98.69 181 VAL A CA 1
ATOM 1284 C C . VAL A 1 181 ? -5.783 2.706 3.176 1.00 98.69 181 VAL A C 1
ATOM 1286 O O . VAL A 1 181 ? -5.721 1.483 3.318 1.00 98.69 181 VAL A O 1
ATOM 1289 N N . HIS A 1 182 ? -4.711 3.423 2.881 1.00 98.69 182 HIS A N 1
ATOM 1290 C CA . HIS A 1 182 ? -3.358 2.895 2.854 1.00 98.69 182 HIS A CA 1
ATOM 1291 C C . HIS A 1 182 ? -2.826 2.666 4.290 1.00 98.69 182 HIS A C 1
ATOM 1293 O O . HIS A 1 182 ? -3.154 3.443 5.189 1.00 98.69 182 HIS A O 1
ATOM 1299 N N . PRO A 1 183 ? -1.956 1.661 4.550 1.00 98.19 183 PRO A N 1
ATOM 1300 C CA . PRO A 1 183 ? -1.335 1.471 5.871 1.00 98.19 183 PRO A CA 1
ATOM 1301 C C . PRO A 1 183 ? -0.663 2.728 6.438 1.00 98.19 183 PRO A C 1
ATOM 1303 O O . PRO A 1 183 ? -0.715 2.982 7.638 1.00 98.19 183 PRO A O 1
ATOM 1306 N N . VAL A 1 184 ? -0.056 3.528 5.558 1.00 97.88 184 VAL A N 1
ATOM 1307 C CA . VAL A 1 184 ? 0.599 4.795 5.923 1.00 97.88 184 VAL A CA 1
ATOM 1308 C C . VAL A 1 184 ? -0.414 5.859 6.346 1.00 97.88 184 VAL A C 1
ATOM 1310 O O . VAL A 1 184 ? -0.114 6.602 7.266 1.00 97.88 184 VAL A O 1
ATOM 1313 N N . GLU A 1 185 ? -1.614 5.901 5.761 1.00 98.44 185 GLU A N 1
ATOM 1314 C CA . GLU A 1 185 ? -2.671 6.831 6.194 1.00 98.44 185 GLU A CA 1
ATOM 1315 C C . GLU A 1 185 ? -3.182 6.470 7.595 1.00 98.44 185 GLU A C 1
ATOM 1317 O O . GLU A 1 185 ? -3.362 7.345 8.435 1.00 98.44 185 GLU A O 1
ATOM 1322 N N . LEU A 1 186 ? -3.347 5.176 7.900 1.00 98.50 186 LEU A N 1
ATOM 1323 C CA . LEU A 1 186 ? -3.739 4.759 9.252 1.00 98.50 186 LEU A CA 1
ATOM 1324 C C . LEU A 1 186 ? -2.652 5.094 10.291 1.00 98.50 186 LEU A C 1
ATOM 1326 O O . LEU A 1 186 ? -2.965 5.503 11.412 1.00 98.50 186 LEU A O 1
ATOM 1330 N N . LEU A 1 187 ? -1.375 4.926 9.925 1.00 98.44 187 LEU A N 1
ATOM 1331 C CA . LEU A 1 187 ? -0.251 5.360 10.757 1.00 98.44 187 LEU A CA 1
ATOM 1332 C C . LEU A 1 187 ? -0.263 6.880 10.954 1.00 98.44 187 LEU A C 1
ATOM 1334 O O . LEU A 1 187 ? -0.068 7.354 12.071 1.00 98.44 187 LEU A O 1
ATOM 1338 N N . ASP A 1 188 ? -0.535 7.626 9.889 1.00 98.06 188 ASP A N 1
ATOM 1339 C CA . ASP A 1 188 ? -0.610 9.081 9.904 1.00 98.06 188 ASP A CA 1
ATOM 1340 C C . ASP A 1 188 ? -1.700 9.589 10.858 1.00 98.06 188 ASP A C 1
ATOM 1342 O O . ASP A 1 188 ? -1.404 10.388 11.743 1.00 98.06 188 ASP A O 1
ATOM 1346 N N . TRP A 1 1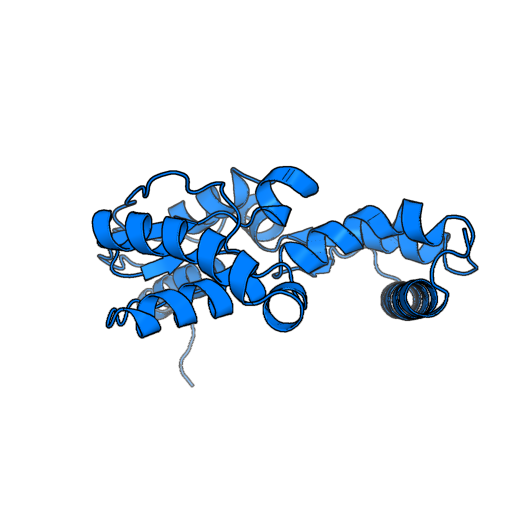89 ? -2.910 9.016 10.826 1.00 98.31 189 TRP A N 1
ATOM 1347 C CA . TRP A 1 189 ? -3.972 9.341 11.796 1.00 98.31 189 TRP A CA 1
ATOM 1348 C C . TRP A 1 189 ? -3.520 9.140 13.250 1.00 98.31 189 TRP A C 1
ATOM 1350 O O . TRP A 1 189 ? -3.880 9.897 14.158 1.00 98.31 189 TRP A O 1
ATOM 1360 N N . SER A 1 190 ? -2.713 8.105 13.493 1.00 98.38 190 SER A N 1
ATOM 1361 C CA . SER A 1 190 ? -2.134 7.830 14.808 1.00 98.38 190 SER A CA 1
ATOM 1362 C C . SER A 1 190 ? -1.078 8.865 15.208 1.00 98.38 190 SER A C 1
ATOM 1364 O O . SER A 1 190 ? -0.981 9.209 16.389 1.00 98.38 190 SER A O 1
ATOM 1366 N N . TYR A 1 191 ? -0.301 9.377 14.251 1.00 98.12 191 TYR A N 1
ATOM 1367 C CA . TYR A 1 191 ? 0.715 10.414 14.460 1.00 98.12 191 TYR A CA 1
ATOM 1368 C C . TYR A 1 191 ? 0.110 11.797 14.675 1.00 98.12 191 TYR A C 1
ATOM 1370 O O . TYR A 1 191 ? 0.536 12.506 15.591 1.00 98.12 191 TYR A O 1
ATOM 1378 N N . GLU A 1 192 ? -0.922 12.151 13.911 1.00 96.88 192 GLU A N 1
ATOM 1379 C CA . GLU A 1 192 ? -1.704 13.369 14.123 1.00 96.88 192 GLU A CA 1
ATOM 1380 C C . GLU A 1 192 ? -2.253 13.404 15.550 1.00 96.88 192 GLU A C 1
ATOM 1382 O O . GLU A 1 192 ? -2.045 14.366 16.291 1.00 96.88 192 GLU A O 1
ATOM 1387 N N . ARG A 1 193 ? -2.875 12.303 15.991 1.00 96.88 193 ARG A N 1
ATOM 1388 C CA . ARG A 1 193 ? -3.409 12.185 17.352 1.00 96.88 193 ARG A CA 1
ATOM 1389 C C . ARG A 1 193 ? -2.320 12.182 18.431 1.00 96.88 193 ARG A C 1
ATOM 1391 O O . ARG A 1 193 ? -2.596 12.567 19.567 1.00 96.88 193 ARG A O 1
ATOM 1398 N N . ALA A 1 194 ? -1.100 11.759 18.102 1.00 96.94 194 ALA A N 1
ATOM 1399 C CA . ALA A 1 194 ? 0.054 11.834 18.998 1.00 96.94 194 ALA A CA 1
ATOM 1400 C C . ALA A 1 194 ? 0.663 13.243 19.091 1.00 96.94 194 ALA A C 1
ATOM 1402 O O . ALA A 1 194 ? 1.524 13.464 19.943 1.00 96.94 194 ALA A O 1
ATOM 1403 N N . GLY A 1 195 ? 0.236 14.182 18.239 1.00 95.69 195 GLY A N 1
ATOM 1404 C CA . GLY A 1 195 ? 0.789 15.533 18.186 1.00 95.69 195 GLY A CA 1
ATOM 1405 C C . GLY A 1 195 ? 2.201 15.581 17.604 1.00 95.69 195 GLY A C 1
ATOM 1406 O O . GLY A 1 195 ? 3.014 16.385 18.047 1.00 95.69 195 GLY A O 1
ATOM 1407 N N . TYR A 1 196 ? 2.530 14.696 16.654 1.00 94.94 196 TYR A N 1
ATOM 1408 C CA . TYR A 1 196 ? 3.849 14.690 16.004 1.00 94.94 196 TYR A CA 1
ATOM 1409 C C . TYR A 1 196 ? 4.041 15.779 14.954 1.00 94.94 196 TYR A C 1
ATOM 1411 O O . TYR A 1 196 ? 5.181 16.059 14.586 1.00 94.94 196 TYR A O 1
ATOM 1419 N N . TYR A 1 197 ? 2.956 16.394 14.497 1.00 92.56 197 TYR A N 1
ATOM 1420 C CA . TYR A 1 197 ? 2.994 17.497 13.551 1.00 92.56 197 TYR A CA 1
ATOM 1421 C C . TYR A 1 197 ? 2.714 18.803 14.289 1.00 92.56 197 TYR A C 1
ATOM 1423 O O . TYR A 1 197 ? 1.712 18.921 15.000 1.00 92.56 197 TYR A O 1
ATOM 1431 N N . GLU A 1 198 ? 3.602 19.782 14.128 1.00 77.94 198 GLU A N 1
ATOM 1432 C CA . GLU A 1 198 ? 3.309 21.161 14.504 1.00 77.94 198 GLU A CA 1
ATOM 1433 C C . GLU A 1 198 ? 2.191 21.657 13.580 1.00 77.94 198 GLU A C 1
ATOM 1435 O O . GLU A 1 198 ? 2.286 21.555 12.356 1.00 77.94 198 GLU A O 1
ATOM 1440 N N . ARG A 1 199 ? 1.080 22.110 14.164 1.00 69.31 199 ARG A N 1
ATOM 1441 C CA . ARG A 1 199 ? 0.013 22.760 13.405 1.00 69.31 199 ARG A CA 1
ATOM 1442 C C . ARG A 1 199 ? 0.315 24.252 13.413 1.00 69.31 199 ARG A C 1
ATOM 1444 O O . ARG A 1 199 ? 0.028 24.900 14.420 1.00 69.31 199 ARG A O 1
ATOM 1451 N N . ASP A 1 200 ? 0.923 24.738 12.336 1.00 57.97 200 ASP A N 1
ATOM 1452 C CA . ASP A 1 200 ? 0.977 26.173 12.026 1.00 57.97 200 ASP A CA 1
ATOM 1453 C C . ASP A 1 200 ? -0.439 26.751 11.836 1.00 57.97 200 ASP A C 1
ATOM 1455 O O . ASP A 1 200 ? -1.307 26.050 11.252 1.00 57.97 200 ASP A O 1
#

Secondary structure (DSSP, 8-state):
----HHHHHHHHHHHHHHHHT-----EEE--HHHHHHHHTHHHHTTTSTTHHHHHHHHHHEEEHHHHHHHH-PPP------EEEE---HIIIIII---HHHHHHHHTSTTPEE---TTTTS--S-TTTHHHHSHHHHHHHHHHHHHHHHHH--SEEE-S-HHHHHHHHHHHHHTT----EE-HHHHHHHHHHHHT-S---

Solvent-accessible surface area (backbone atoms only — not comparable to full-atom values): 10482 Å² total; per-residue (Å²): 132,81,74,61,65,66,64,54,51,52,50,36,56,52,22,48,58,61,48,72,67,73,66,84,68,68,41,76,27,74,30,24,64,58,42,37,54,42,52,40,23,32,71,76,26,58,91,45,98,34,21,66,30,13,35,53,47,17,75,26,54,36,45,42,36,53,56,39,40,73,70,55,59,72,72,38,26,68,70,71,38,35,35,25,70,38,56,38,45,36,27,46,69,67,60,65,51,68,62,30,57,51,52,46,53,67,23,32,36,59,53,43,82,38,75,42,66,70,40,70,55,62,54,32,24,78,67,66,42,32,78,78,40,45,72,62,19,49,57,41,25,49,56,51,44,54,24,43,62,74,44,61,47,62,30,37,30,27,47,21,65,50,46,31,54,39,48,37,51,50,33,47,74,73,76,39,93,46,53,48,40,38,59,65,55,58,40,44,56,12,28,59,73,54,59,74,60,86,84,127

Sequence (200 aa):
MRRSGFAVRLACANADAFAAAATDTPVAVDAAGCGAILKEYGRLLEHTGSAGAGASLAARARDITELLATAGPRRGAPLGLRVAYDPPCHLLHAQRIADEPEAVLAAVPGIERVHHQDADLCCGSAGSYTFAQPDVSNRVLALKIAALRAAAPDVVVTGNPGCIMQIGAGLRSVGLDIPVVHPVELLDWSYERAGYYERD

Radius of gyration: 18.46 Å; Cα contacts (8 Å, |Δi|>4): 342; chains: 1; bounding box: 47×41×51 Å

pLDDT: mean 94.73, std 8.12, range [42.44, 98.81]